Protein AF-A0A448YW37-F1 (afdb_monomer_lite)

Organism: NCBI:txid183589

InterPro domains:
  IPR003386 Lecithin:cholesterol/phospholipid:diacylglycerol acyltransferase [PF02450] (114-260)
  IPR029058 Alpha/Beta hydrolase fold [G3DSA:3.40.50.1820] (116-262)
  IPR029058 Alpha/Beta hydrolase fold [SSF53474] (29-238)

Radius of gyration: 25.23 Å; chains: 1; bounding box: 50×91×69 Å

Structure (mmCIF, N/CA/C/O backbone):
data_AF-A0A448YW37-F1
#
_entry.id   AF-A0A448YW37-F1
#
loop_
_atom_site.group_PDB
_atom_site.id
_atom_site.type_symbol
_atom_site.label_atom_id
_atom_site.label_alt_id
_atom_site.label_comp_id
_atom_site.label_asym_id
_atom_site.label_entity_id
_atom_site.label_seq_id
_atom_site.pdbx_PDB_ins_code
_atom_site.Cartn_x
_atom_site.Cartn_y
_atom_site.Cartn_z
_atom_site.occupancy
_atom_site.B_iso_or_equiv
_atom_site.auth_seq_id
_atom_site.auth_comp_id
_atom_site.auth_asym_id
_atom_site.auth_atom_id
_atom_site.pdbx_PDB_model_num
ATOM 1 N N . MET A 1 1 ? -10.099 58.980 9.625 1.00 49.81 1 MET A N 1
ATOM 2 C CA . MET A 1 1 ? -11.115 57.911 9.777 1.00 49.81 1 MET A CA 1
ATOM 3 C C . MET A 1 1 ? -10.662 56.526 9.279 1.00 49.81 1 MET A C 1
ATOM 5 O O . MET A 1 1 ? -11.266 55.546 9.681 1.00 49.81 1 MET A O 1
ATOM 9 N N . VAL A 1 2 ? -9.586 56.401 8.484 1.00 43.25 2 VAL A N 1
ATOM 10 C CA . VAL A 1 2 ? -9.145 55.107 7.903 1.00 43.25 2 VAL A CA 1
ATOM 11 C C . VAL A 1 2 ? -8.233 54.278 8.836 1.00 43.25 2 VAL A C 1
ATOM 13 O O . VAL A 1 2 ? -8.207 53.057 8.750 1.00 43.25 2 VAL A O 1
ATOM 16 N N . LEU A 1 3 ? -7.548 54.903 9.802 1.00 40.00 3 LEU A N 1
ATOM 17 C CA . LEU A 1 3 ? -6.592 54.213 10.691 1.00 40.00 3 LEU A CA 1
ATOM 18 C C . LEU A 1 3 ? -7.230 53.438 11.864 1.00 40.00 3 LEU A C 1
ATOM 20 O O . LEU A 1 3 ? -6.584 52.573 12.443 1.00 40.00 3 LEU A O 1
ATOM 24 N N . SER A 1 4 ? -8.497 53.698 12.208 1.00 43.03 4 SER A N 1
ATOM 25 C CA . SER A 1 4 ? -9.170 53.042 13.347 1.00 43.03 4 SER A CA 1
ATOM 26 C C . SER A 1 4 ? -9.795 51.685 12.981 1.00 43.03 4 SER A C 1
ATOM 28 O O . SER A 1 4 ? -9.817 50.774 13.805 1.00 43.03 4 SER A O 1
ATOM 30 N N . LEU A 1 5 ? -10.212 51.505 11.722 1.00 43.66 5 LEU A N 1
ATOM 31 C CA . LEU A 1 5 ? -10.811 50.255 11.234 1.00 43.66 5 LEU A CA 1
ATOM 32 C C . LEU A 1 5 ? -9.775 49.133 11.039 1.00 43.66 5 LEU A C 1
ATOM 34 O O . LEU A 1 5 ? -10.085 47.966 11.268 1.00 43.66 5 LEU A O 1
ATOM 38 N N . ALA A 1 6 ? -8.528 49.475 10.694 1.00 44.62 6 ALA A N 1
ATOM 39 C CA . ALA A 1 6 ? -7.469 48.490 10.466 1.00 44.62 6 ALA A CA 1
ATOM 40 C C . ALA A 1 6 ? -7.054 47.749 11.754 1.00 44.62 6 ALA A C 1
ATOM 42 O O . ALA A 1 6 ? -6.773 46.556 1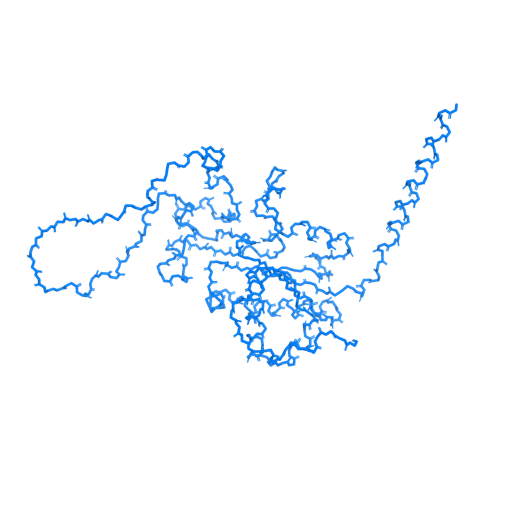1.712 1.00 44.62 6 ALA A O 1
ATOM 43 N N . SER A 1 7 ? -7.077 48.430 12.906 1.00 47.72 7 SER A N 1
ATOM 44 C CA . SER A 1 7 ? -6.710 47.843 14.207 1.00 47.72 7 SER A CA 1
ATOM 45 C C . SER A 1 7 ? -7.788 46.894 14.761 1.00 47.72 7 SER A C 1
ATOM 47 O O . SER A 1 7 ? -7.497 45.906 15.433 1.00 47.72 7 SER A O 1
ATOM 49 N N . SER A 1 8 ? -9.059 47.149 14.431 1.00 44.91 8 SER A N 1
ATOM 50 C CA . SER A 1 8 ? -10.179 46.299 14.858 1.00 44.91 8 SER A CA 1
ATOM 51 C C . SER A 1 8 ? -10.254 44.994 14.048 1.00 44.91 8 SER A C 1
ATOM 53 O O . SER A 1 8 ? -10.501 43.923 14.606 1.00 44.91 8 SER A O 1
ATOM 55 N N . LEU A 1 9 ? -9.929 45.051 12.750 1.00 45.41 9 LEU A N 1
ATOM 56 C CA . LEU A 1 9 ? -9.871 43.875 11.873 1.00 45.41 9 LEU A CA 1
ATOM 57 C C . LEU A 1 9 ? -8.694 42.944 12.200 1.00 45.41 9 LEU A C 1
ATOM 59 O O . LEU A 1 9 ? -8.864 41.726 12.182 1.00 45.41 9 LEU A O 1
ATOM 63 N N . THR A 1 10 ? -7.520 43.480 12.551 1.00 48.41 10 THR A N 1
ATOM 64 C CA . THR A 1 10 ? -6.358 42.657 12.938 1.00 48.41 10 THR A CA 1
ATOM 65 C C . THR A 1 10 ? -6.559 41.971 14.289 1.00 48.41 10 THR A C 1
ATOM 67 O O . THR A 1 10 ? -6.197 40.802 14.435 1.00 48.41 10 THR A O 1
ATOM 70 N N . SER A 1 11 ? -7.210 42.642 15.244 1.00 47.91 11 SER A N 1
ATOM 71 C CA . SER A 1 11 ? -7.578 42.058 16.540 1.00 47.91 11 SER A CA 1
ATOM 72 C C . SER A 1 11 ? -8.611 40.930 16.395 1.00 47.91 11 SER A C 1
ATOM 74 O O . SER A 1 11 ? -8.432 39.855 16.974 1.00 47.91 11 SER A O 1
ATOM 76 N N . SER A 1 12 ? -9.633 41.119 15.548 1.00 46.47 12 SER A N 1
ATOM 77 C CA . SER A 1 12 ? -10.665 40.111 15.249 1.00 46.47 12 SER A CA 1
ATOM 78 C C . SER A 1 12 ? -10.108 38.887 14.502 1.00 46.47 12 SER A C 1
ATOM 80 O O . SER A 1 12 ? -10.426 37.741 14.836 1.00 46.47 12 SER A O 1
ATOM 82 N N . LEU A 1 13 ? -9.188 39.089 13.548 1.00 46.16 13 LEU A N 1
ATOM 83 C CA . LEU A 1 13 ? -8.506 37.978 12.875 1.00 46.16 13 LEU A CA 1
ATOM 84 C C . LEU A 1 13 ? -7.570 37.210 13.823 1.00 46.16 13 LEU A C 1
ATOM 86 O O . LEU A 1 13 ? -7.497 35.984 13.742 1.00 46.16 13 LEU A O 1
ATOM 90 N N . ALA A 1 14 ? -6.878 37.900 14.734 1.00 48.59 14 ALA A N 1
ATOM 91 C CA . ALA A 1 14 ? -5.991 37.269 15.711 1.00 48.59 14 ALA A CA 1
ATOM 92 C C . ALA A 1 14 ? -6.764 36.455 16.763 1.00 48.59 14 ALA A C 1
ATOM 94 O O . ALA A 1 14 ? -6.347 35.346 17.101 1.00 48.59 14 ALA A O 1
ATOM 95 N N . THR A 1 15 ? -7.920 36.947 17.222 1.00 48.38 15 THR A N 1
ATOM 96 C CA . THR A 1 15 ? -8.801 36.204 18.140 1.00 48.38 15 THR A CA 1
ATOM 97 C C . THR A 1 15 ? -9.502 35.033 17.455 1.00 48.38 15 THR A C 1
ATOM 99 O O . THR A 1 15 ? -9.590 33.972 18.066 1.00 48.38 15 THR A O 1
ATOM 102 N N . SER A 1 16 ? -9.901 35.142 16.180 1.00 49.81 16 SER A N 1
ATOM 103 C CA . SER A 1 16 ? -10.451 33.991 15.435 1.00 49.81 16 SER A CA 1
ATOM 104 C C . SER A 1 16 ? -9.401 32.903 15.157 1.00 49.81 16 SER A C 1
ATOM 106 O O . SER A 1 16 ? -9.694 31.719 15.320 1.00 49.81 16 SER A O 1
ATOM 108 N N . LYS A 1 17 ? -8.146 33.273 14.849 1.00 45.72 17 LYS A N 1
ATOM 109 C CA . LYS A 1 17 ? -7.026 32.318 14.721 1.00 45.72 17 LYS A CA 1
ATOM 110 C C . LYS A 1 17 ? -6.624 31.696 16.058 1.00 45.72 17 LYS A C 1
ATOM 112 O O . LYS A 1 17 ? -6.254 30.527 16.079 1.00 45.72 17 LYS A O 1
ATOM 117 N N . ALA A 1 18 ? -6.696 32.436 17.165 1.00 43.62 18 ALA A N 1
ATOM 118 C CA . ALA A 1 18 ? -6.422 31.901 18.501 1.00 43.62 18 ALA A CA 1
ATOM 119 C C . ALA A 1 18 ? -7.555 30.987 19.008 1.00 43.62 18 ALA A C 1
ATOM 121 O O . ALA A 1 18 ? -7.278 29.936 19.582 1.00 43.62 18 ALA A O 1
ATOM 122 N N . ALA A 1 19 ? -8.818 31.330 18.734 1.00 41.84 19 ALA A N 1
ATOM 123 C CA . ALA A 1 19 ? -9.977 30.491 19.040 1.00 41.84 19 ALA A CA 1
ATOM 124 C C . ALA A 1 19 ? -10.006 29.215 18.179 1.00 41.84 19 ALA A C 1
ATOM 126 O O . ALA A 1 19 ? -10.267 28.136 18.699 1.00 41.84 19 ALA A O 1
ATOM 127 N N . SER A 1 20 ? -9.634 29.307 16.896 1.00 42.31 20 SER A N 1
ATOM 128 C CA . SER A 1 20 ? -9.469 28.147 16.008 1.00 42.31 20 SER A CA 1
ATOM 129 C C . SER A 1 20 ? -8.288 27.254 16.422 1.00 42.31 20 SER A C 1
ATOM 131 O O . SER A 1 20 ? -8.422 26.034 16.414 1.00 42.31 20 SER A O 1
ATOM 133 N N . ARG A 1 21 ? -7.170 27.832 16.891 1.00 38.81 21 ARG A N 1
ATOM 134 C CA . ARG A 1 21 ? -6.026 27.074 17.444 1.00 38.81 21 ARG A CA 1
ATOM 135 C C . ARG A 1 21 ? -6.317 26.387 18.781 1.00 38.81 21 ARG A C 1
ATOM 137 O O . ARG A 1 21 ? -5.657 25.405 19.102 1.00 38.81 21 ARG A O 1
ATOM 144 N N . ASN A 1 22 ? -7.284 26.883 19.553 1.00 36.06 22 ASN A N 1
ATOM 145 C CA . ASN A 1 22 ? -7.701 26.264 20.814 1.00 36.06 22 ASN A CA 1
ATOM 146 C C . ASN A 1 22 ? -8.868 25.275 20.652 1.00 36.06 22 ASN A C 1
ATOM 148 O O . ASN A 1 22 ? -9.092 24.473 21.555 1.00 36.06 22 ASN A O 1
ATOM 152 N N . ALA A 1 23 ? -9.570 25.282 19.514 1.00 41.78 23 ALA A N 1
ATOM 153 C CA . ALA A 1 23 ? -10.677 24.367 19.230 1.00 41.78 23 ALA A CA 1
ATOM 154 C C . ALA A 1 23 ? -10.239 23.001 18.659 1.00 41.78 23 ALA A C 1
ATOM 156 O O . ALA A 1 23 ? -11.047 22.079 18.633 1.00 41.78 23 ALA A O 1
ATOM 157 N N . SER A 1 24 ? -8.979 22.836 18.234 1.00 42.62 24 SER A N 1
ATOM 158 C CA . SER A 1 24 ? -8.480 21.581 17.641 1.00 42.62 24 SER A CA 1
ATOM 159 C C . SER A 1 24 ? -7.681 20.687 18.592 1.00 42.62 24 SER A C 1
ATOM 161 O O . SER A 1 24 ? -7.182 19.643 18.178 1.00 42.62 24 SER A O 1
ATOM 163 N N . LYS A 1 25 ? -7.600 21.016 19.888 1.00 40.66 25 LYS A N 1
ATOM 164 C CA . LYS A 1 25 ? -7.137 20.051 20.898 1.00 40.66 25 LYS A CA 1
ATOM 165 C C . LYS A 1 25 ? -8.274 19.090 21.247 1.00 40.66 25 LYS A C 1
ATOM 167 O O . LYS A 1 25 ? -8.751 19.062 22.380 1.00 40.66 25 LYS A O 1
ATOM 172 N N . GLY A 1 26 ? -8.721 18.318 20.256 1.00 38.53 26 GLY A N 1
ATOM 173 C CA . GLY A 1 26 ? -9.466 17.093 20.519 1.00 38.53 26 GLY A CA 1
ATOM 174 C C . GLY A 1 26 ? -8.641 16.244 21.480 1.00 38.53 26 GLY A C 1
ATOM 175 O O . GLY A 1 26 ? -7.416 16.160 21.347 1.00 38.53 26 GLY A O 1
ATOM 176 N N . LYS A 1 27 ? -9.283 15.681 22.506 1.00 42.84 27 LYS A N 1
ATOM 177 C CA . LYS A 1 27 ? -8.611 14.738 23.397 1.00 42.84 27 LYS A CA 1
ATOM 178 C C . LYS A 1 27 ? -8.011 13.647 22.516 1.00 42.84 27 LYS A C 1
ATOM 180 O O . LYS A 1 27 ? -8.708 13.039 21.715 1.00 42.84 27 LYS A O 1
ATOM 185 N N . GLN A 1 28 ? -6.719 13.396 22.677 1.00 46.28 28 GLN A N 1
ATOM 186 C CA . GLN A 1 28 ? -5.939 12.465 21.858 1.00 46.28 28 GLN A CA 1
ATOM 187 C C . GLN A 1 28 ? -6.428 10.997 21.927 1.00 46.28 28 GLN A C 1
ATOM 189 O O . GLN A 1 28 ? -5.839 10.133 21.293 1.00 46.28 28 GLN A O 1
ATOM 194 N N . GLY A 1 29 ? -7.509 10.722 22.669 1.00 53.25 29 GLY A N 1
ATOM 195 C CA . GLY A 1 29 ? -8.187 9.430 22.763 1.00 53.25 29 GLY A CA 1
ATOM 196 C C . GLY A 1 29 ? -9.438 9.257 21.888 1.00 53.25 29 GLY A C 1
ATOM 197 O O . GLY A 1 29 ? -10.005 8.174 21.929 1.00 53.25 29 GLY A O 1
ATOM 198 N N . ASP A 1 30 ? -9.870 10.258 21.107 1.00 72.25 30 ASP A N 1
ATOM 199 C CA . ASP A 1 30 ? -11.143 10.174 20.353 1.00 72.25 30 ASP A CA 1
ATOM 200 C C . ASP A 1 30 ? -10.975 9.859 18.848 1.00 72.25 30 ASP A C 1
ATOM 202 O O . ASP A 1 30 ? -11.962 9.654 18.140 1.00 72.25 30 ASP A O 1
ATOM 206 N N . LEU A 1 31 ? -9.743 9.825 18.321 1.00 90.12 31 LEU A N 1
ATOM 207 C CA . LEU A 1 31 ? -9.496 9.566 16.895 1.00 90.12 31 LEU A CA 1
ATOM 208 C C . LEU A 1 31 ? -9.311 8.072 16.624 1.00 90.12 31 LEU A C 1
ATOM 210 O O . LEU A 1 31 ? -8.354 7.457 17.091 1.00 90.12 31 LEU A O 1
ATOM 214 N N . LEU A 1 32 ? -10.196 7.507 15.802 1.00 94.38 32 LEU A N 1
ATOM 215 C CA . LEU A 1 32 ? -10.052 6.139 15.316 1.00 94.38 32 LEU A CA 1
ATOM 216 C C . LEU A 1 32 ? -8.823 6.036 14.397 1.00 94.38 32 LEU A C 1
ATOM 218 O O . LEU A 1 32 ? -8.721 6.829 13.460 1.00 94.38 32 LEU A O 1
ATOM 222 N N . PRO A 1 33 ? -7.909 5.069 14.595 1.00 96.44 33 PRO A N 1
ATOM 223 C CA . PRO A 1 33 ? -6.763 4.905 13.712 1.00 96.44 33 PRO A CA 1
ATOM 224 C C . PRO A 1 33 ? -7.209 4.561 12.286 1.00 96.44 33 PRO A C 1
ATOM 226 O O . PRO A 1 33 ? -8.125 3.764 12.087 1.00 96.44 33 PRO A O 1
ATOM 229 N N . ILE A 1 34 ? -6.543 5.138 11.285 1.00 96.31 34 ILE A N 1
ATOM 230 C CA . ILE A 1 34 ? -6.868 4.961 9.865 1.00 96.31 34 ILE A CA 1
ATOM 231 C C . ILE A 1 34 ? -5.751 4.197 9.157 1.00 96.31 34 ILE A C 1
ATOM 233 O O . ILE A 1 34 ? -4.573 4.555 9.239 1.00 96.31 34 ILE A O 1
ATOM 237 N N . LEU A 1 35 ? -6.147 3.195 8.373 1.00 97.12 35 LEU A N 1
ATOM 238 C CA . LEU A 1 35 ? -5.290 2.548 7.389 1.00 97.12 35 LEU A CA 1
ATOM 239 C C . LEU A 1 35 ? -5.810 2.818 5.974 1.00 97.12 35 LEU A C 1
ATOM 241 O O . LEU A 1 35 ? -6.907 2.395 5.607 1.00 97.12 35 LEU A O 1
ATOM 245 N N . ILE A 1 36 ? -5.003 3.503 5.167 1.00 96.12 36 ILE A N 1
ATOM 246 C CA . ILE A 1 36 ? -5.297 3.790 3.761 1.00 96.12 36 ILE A CA 1
ATOM 247 C C . ILE A 1 36 ? -4.922 2.585 2.893 1.00 96.12 36 ILE A C 1
ATOM 249 O O . ILE A 1 36 ? -3.798 2.092 2.967 1.00 96.12 36 ILE A O 1
ATOM 253 N N . ILE A 1 37 ? -5.830 2.153 2.015 1.00 95.56 37 ILE A N 1
ATOM 254 C CA . ILE A 1 37 ? -5.556 1.147 0.976 1.00 95.56 37 ILE A CA 1
ATOM 255 C C . ILE A 1 37 ? -5.784 1.794 -0.404 1.00 95.56 37 ILE A C 1
ATOM 257 O O . ILE A 1 37 ? -6.934 2.070 -0.779 1.00 95.56 37 ILE A O 1
ATOM 261 N N . PRO A 1 38 ? -4.709 2.074 -1.168 1.00 93.62 38 PRO A N 1
ATOM 262 C CA . PRO A 1 38 ? -4.784 2.865 -2.391 1.00 93.62 38 PRO A CA 1
ATOM 263 C C . PRO A 1 38 ? -5.398 2.098 -3.571 1.00 93.62 38 PRO A C 1
ATOM 265 O O . PRO A 1 38 ? -5.520 0.874 -3.570 1.00 93.62 38 PRO A O 1
ATOM 268 N N . GLY A 1 39 ? -5.797 2.841 -4.605 1.00 90.19 39 GLY A N 1
ATOM 269 C CA . GLY A 1 39 ? -6.337 2.290 -5.848 1.00 90.19 39 GLY A CA 1
ATOM 270 C C . GLY A 1 39 ? -5.282 1.773 -6.831 1.00 90.19 39 GLY A C 1
ATOM 271 O O . GLY A 1 39 ? -4.089 1.711 -6.545 1.00 90.19 39 GLY A O 1
ATOM 272 N N . LEU A 1 40 ? -5.745 1.442 -8.037 1.00 89.88 40 LEU A N 1
ATOM 273 C CA . LEU A 1 40 ? -4.880 1.090 -9.162 1.00 89.88 40 LEU A CA 1
ATOM 274 C C . LEU A 1 40 ? -3.939 2.263 -9.468 1.00 89.88 40 LEU A C 1
ATOM 276 O O . LEU A 1 40 ? -4.396 3.407 -9.521 1.00 89.88 40 LEU A O 1
ATOM 280 N N . MET A 1 41 ? -2.644 1.983 -9.650 1.00 88.75 41 MET A N 1
ATOM 281 C CA . MET A 1 41 ? -1.617 2.983 -9.991 1.00 88.75 41 MET A CA 1
ATOM 282 C C . MET A 1 41 ? -1.530 4.168 -9.016 1.00 88.75 41 MET A C 1
ATOM 284 O O . MET A 1 41 ? -0.996 5.223 -9.346 1.00 88.75 41 MET A O 1
ATOM 288 N N . SER A 1 42 ? -2.067 3.995 -7.809 1.00 86.44 42 SER A N 1
ATOM 289 C CA . SER A 1 42 ? -2.222 5.043 -6.796 1.00 86.44 42 SER A CA 1
ATOM 290 C C . SER A 1 42 ? -1.156 4.960 -5.699 1.00 86.44 42 SER A C 1
ATOM 292 O O . SER A 1 42 ? -1.237 5.676 -4.706 1.00 86.44 42 SER A O 1
ATOM 294 N N . SER A 1 43 ? -0.176 4.071 -5.864 1.00 88.75 43 SER A N 1
ATOM 295 C CA . SER A 1 43 ? 1.014 3.998 -5.029 1.00 88.75 43 SER A CA 1
ATOM 296 C C . SER A 1 43 ? 2.272 3.967 -5.883 1.00 88.75 43 SER A C 1
ATOM 298 O O . SER A 1 43 ? 2.282 3.382 -6.972 1.00 88.75 43 SER A O 1
ATOM 300 N N . GLY A 1 44 ? 3.328 4.593 -5.375 1.00 90.56 44 GLY A N 1
ATOM 301 C CA . GLY A 1 44 ? 4.638 4.560 -5.994 1.00 90.56 44 GLY A CA 1
ATOM 302 C C . GLY A 1 44 ? 5.227 3.158 -6.030 1.00 90.56 44 GLY A C 1
ATOM 303 O O . GLY A 1 44 ? 4.989 2.348 -5.133 1.00 90.56 44 GLY A O 1
ATOM 304 N N . LEU A 1 45 ? 5.990 2.895 -7.084 1.00 93.56 45 LEU A N 1
ATOM 305 C CA . LEU A 1 45 ? 6.847 1.723 -7.204 1.00 93.56 45 LEU A CA 1
ATOM 306 C C . LEU A 1 45 ? 8.295 2.206 -7.247 1.00 93.56 45 LEU A C 1
ATOM 308 O O . LEU A 1 45 ? 8.569 3.201 -7.920 1.00 93.56 45 LEU A O 1
ATOM 312 N N . GLU A 1 46 ? 9.186 1.507 -6.565 1.00 94.56 46 GLU A N 1
ATOM 313 C CA . GLU A 1 46 ? 10.630 1.738 -6.538 1.00 94.56 46 GLU A CA 1
ATOM 314 C C . GLU A 1 46 ? 11.385 0.559 -7.142 1.00 94.56 46 GLU A C 1
ATOM 316 O O . GLU A 1 46 ? 10.886 -0.573 -7.193 1.00 94.56 46 GLU A O 1
ATOM 321 N N . ILE A 1 47 ? 12.585 0.851 -7.626 1.00 95.69 47 ILE A N 1
ATOM 322 C CA . ILE A 1 47 ? 13.500 -0.129 -8.195 1.00 95.69 47 ILE A CA 1
ATOM 323 C C . ILE A 1 47 ? 14.432 -0.574 -7.073 1.00 95.69 47 ILE A C 1
ATOM 325 O O . ILE A 1 47 ? 15.303 0.178 -6.657 1.00 95.69 47 ILE A O 1
ATOM 329 N N . GLU A 1 48 ? 14.258 -1.795 -6.577 1.00 95.75 48 GLU A N 1
ATOM 330 C CA . GLU A 1 48 ? 15.164 -2.366 -5.573 1.00 95.75 48 GLU A CA 1
ATOM 331 C C . GLU A 1 48 ? 16.433 -2.959 -6.202 1.00 95.75 48 GLU A C 1
ATOM 333 O O . GLU A 1 48 ? 17.466 -3.007 -5.548 1.00 95.75 48 GLU A O 1
ATOM 338 N N . GLU A 1 49 ? 16.353 -3.447 -7.444 1.00 96.75 49 GLU A N 1
ATOM 339 C CA . GLU A 1 49 ? 17.485 -4.030 -8.181 1.00 96.75 49 GLU A CA 1
ATOM 340 C C . GLU A 1 49 ? 17.298 -3.789 -9.682 1.00 96.75 49 GLU A C 1
ATOM 342 O O . GLU A 1 49 ? 16.184 -3.953 -10.204 1.00 96.75 49 GLU A O 1
ATOM 347 N N . SER A 1 50 ? 18.376 -3.444 -10.391 1.00 95.44 50 SER A N 1
ATOM 348 C CA . SER A 1 50 ? 18.377 -3.381 -11.851 1.00 95.44 50 SER A CA 1
ATOM 349 C C . SER A 1 50 ? 19.744 -3.661 -12.469 1.00 95.44 50 SER A C 1
ATOM 351 O O . SER A 1 50 ? 20.648 -2.833 -12.482 1.00 95.44 50 SER A O 1
ATOM 353 N N . LYS A 1 51 ? 19.848 -4.798 -13.157 1.00 94.12 51 LYS A N 1
ATOM 354 C CA . LYS A 1 51 ? 20.979 -5.130 -14.039 1.00 94.12 51 LYS A CA 1
ATOM 355 C C . LYS A 1 51 ? 20.918 -4.395 -15.379 1.00 94.12 51 LYS A C 1
ATOM 357 O O . LYS A 1 51 ? 21.915 -4.326 -16.089 1.00 94.12 51 LYS A O 1
ATOM 362 N N . ILE A 1 52 ? 19.744 -3.875 -15.746 1.00 89.62 52 ILE A N 1
ATOM 363 C CA . ILE A 1 52 ? 19.525 -3.138 -17.000 1.00 89.62 52 ILE A CA 1
ATOM 364 C C . ILE A 1 52 ? 20.010 -1.690 -16.851 1.00 89.62 52 ILE A C 1
ATOM 366 O O . ILE A 1 52 ? 20.573 -1.121 -17.788 1.00 89.62 52 ILE A O 1
ATOM 370 N N . LYS A 1 53 ? 19.738 -1.097 -15.685 1.00 91.75 53 LYS A N 1
ATOM 371 C CA . LYS A 1 53 ? 20.016 0.293 -15.322 1.00 91.75 53 LYS A CA 1
ATOM 372 C C . LYS A 1 53 ? 20.401 0.384 -13.838 1.00 91.75 53 LYS A C 1
ATOM 374 O O . LYS A 1 53 ? 19.566 0.803 -13.038 1.00 91.75 53 LYS A O 1
ATOM 379 N N . PRO A 1 54 ? 21.637 0.004 -13.462 1.00 93.75 54 PRO A N 1
ATOM 380 C CA . PRO A 1 54 ? 22.076 0.038 -12.064 1.00 93.75 54 PRO A CA 1
ATOM 381 C C . PRO A 1 54 ? 21.961 1.429 -11.431 1.00 93.75 54 PRO A C 1
ATOM 383 O O . PRO A 1 54 ? 21.698 1.555 -10.242 1.00 93.75 54 PRO A O 1
ATOM 386 N N . GLU A 1 55 ? 22.086 2.492 -12.231 1.00 92.25 55 GLU A N 1
ATOM 387 C CA . GLU A 1 55 ? 21.930 3.873 -11.771 1.00 92.25 55 GLU A CA 1
ATOM 388 C C . GLU A 1 55 ? 20.497 4.241 -11.340 1.00 92.25 55 GLU A C 1
ATOM 390 O O . GLU A 1 55 ? 20.280 5.347 -10.853 1.00 92.25 55 GLU A O 1
ATOM 395 N N . TRP A 1 56 ? 19.516 3.359 -11.557 1.00 91.88 56 TRP A N 1
ATOM 396 C CA . TRP A 1 56 ? 18.129 3.546 -11.126 1.00 91.88 56 TRP A CA 1
ATOM 397 C C . TRP A 1 56 ? 17.791 2.801 -9.828 1.00 91.88 56 TRP A C 1
ATOM 399 O O . TRP A 1 56 ? 16.657 2.893 -9.364 1.00 91.88 56 TRP A O 1
ATOM 409 N N . GLU A 1 57 ? 18.715 2.042 -9.240 1.00 94.75 57 GLU A N 1
ATOM 410 C CA . GLU A 1 57 ? 18.464 1.376 -7.958 1.00 94.75 57 GLU A CA 1
ATOM 411 C C . GLU A 1 57 ? 18.201 2.406 -6.847 1.00 94.75 57 GLU A C 1
ATOM 413 O O . GLU A 1 57 ? 18.926 3.386 -6.698 1.00 94.75 57 GLU A O 1
ATOM 418 N N . GLY A 1 58 ? 17.128 2.198 -6.082 1.00 90.75 58 GLY A N 1
ATOM 419 C CA . GLY A 1 58 ? 16.608 3.140 -5.087 1.00 90.75 58 GLY A CA 1
ATOM 420 C C . GLY A 1 58 ? 15.719 4.248 -5.662 1.00 90.75 58 GLY A C 1
ATOM 421 O O . GLY A 1 58 ? 15.070 4.965 -4.901 1.00 90.75 58 GLY A O 1
ATOM 422 N N . GLU A 1 59 ? 15.631 4.386 -6.988 1.00 89.94 59 GLU A N 1
ATOM 423 C CA . GLU A 1 59 ? 14.798 5.411 -7.612 1.00 89.94 59 GLU A CA 1
ATOM 424 C C . GLU A 1 59 ? 13.332 4.978 -7.721 1.00 89.94 59 GLU A C 1
ATOM 426 O O . GLU A 1 59 ? 12.974 3.811 -7.935 1.00 89.94 59 GLU A O 1
ATOM 431 N N . ARG A 1 60 ? 12.443 5.972 -7.656 1.00 89.06 60 ARG A N 1
ATOM 432 C CA . ARG A 1 60 ? 11.019 5.786 -7.942 1.00 89.06 60 ARG A CA 1
ATOM 433 C C . ARG A 1 60 ? 10.828 5.525 -9.440 1.00 89.06 60 ARG A C 1
ATOM 435 O O . ARG A 1 60 ? 11.206 6.343 -10.275 1.00 89.06 60 ARG A O 1
ATOM 442 N N . LEU A 1 61 ? 10.153 4.429 -9.780 1.00 89.81 61 LEU A N 1
ATOM 443 C CA . LEU A 1 61 ? 9.735 4.070 -11.141 1.00 89.81 61 LEU A CA 1
ATOM 444 C C . LEU A 1 61 ? 8.388 4.706 -11.527 1.00 89.81 61 LEU A C 1
ATOM 446 O O . LEU A 1 61 ? 8.187 5.116 -12.675 1.00 89.81 61 LEU A O 1
ATOM 450 N N . TRP A 1 62 ? 7.447 4.783 -10.578 1.00 85.31 62 TRP A N 1
ATOM 451 C CA . TRP A 1 62 ? 6.077 5.274 -10.797 1.00 85.31 62 TRP A CA 1
ATOM 452 C C . TRP A 1 62 ? 5.700 6.374 -9.788 1.00 85.31 62 TRP A C 1
ATOM 454 O O . TRP A 1 62 ? 5.732 6.120 -8.587 1.00 85.31 62 TRP A O 1
ATOM 464 N N . LEU A 1 63 ? 5.322 7.597 -10.182 1.00 69.00 63 LEU A N 1
ATOM 465 C CA . LEU A 1 63 ? 5.423 8.259 -11.492 1.00 69.00 63 LEU A CA 1
ATOM 466 C C . LEU A 1 63 ? 6.732 9.061 -11.557 1.00 69.00 63 LEU A C 1
ATOM 468 O O . LEU A 1 63 ? 6.823 10.149 -10.994 1.00 69.00 63 LEU A O 1
ATOM 472 N N . ASN A 1 64 ? 7.732 8.567 -12.286 1.00 68.31 64 ASN A N 1
ATOM 473 C CA . ASN A 1 64 ? 8.933 9.346 -12.594 1.00 68.31 64 ASN A CA 1
ATOM 474 C C . ASN A 1 64 ? 8.809 9.963 -13.990 1.00 68.31 64 ASN A C 1
ATOM 476 O O . ASN A 1 64 ? 9.078 9.320 -15.004 1.00 68.31 64 ASN A O 1
ATOM 480 N N . LEU A 1 65 ? 8.364 11.221 -14.044 1.00 63.06 65 LEU A N 1
ATOM 481 C CA . LEU A 1 65 ? 8.078 11.904 -15.308 1.00 63.06 65 LEU A CA 1
ATOM 482 C C . LEU A 1 65 ? 9.328 12.080 -16.188 1.00 63.06 65 LEU A C 1
ATOM 484 O O . LEU A 1 65 ? 9.218 11.990 -17.411 1.00 63.06 65 LEU A O 1
ATOM 488 N N . ALA A 1 66 ? 10.513 12.258 -15.594 1.00 60.09 66 ALA A N 1
ATOM 489 C CA . ALA A 1 66 ? 11.771 12.322 -16.341 1.00 60.09 66 ALA A CA 1
ATOM 490 C C . ALA A 1 66 ? 12.052 11.002 -17.080 1.00 60.09 66 ALA A C 1
ATOM 492 O O . ALA A 1 66 ? 12.435 11.017 -18.249 1.00 60.09 66 ALA A O 1
ATOM 493 N N . SER A 1 67 ? 11.760 9.869 -16.436 1.00 55.69 67 SER A N 1
ATOM 494 C CA . SER A 1 67 ? 11.907 8.527 -17.019 1.00 55.69 67 SER A CA 1
ATOM 495 C C . SER A 1 67 ? 10.823 8.182 -18.048 1.00 55.69 67 SER A C 1
ATOM 497 O O . SER A 1 67 ? 11.057 7.377 -18.948 1.00 55.69 67 SER A O 1
ATOM 499 N N . ILE A 1 68 ? 9.639 8.796 -17.937 1.00 63.06 68 ILE A N 1
ATOM 500 C CA . ILE A 1 68 ? 8.500 8.588 -18.850 1.00 63.06 68 ILE A CA 1
ATOM 501 C C . ILE A 1 68 ? 8.661 9.383 -20.165 1.00 63.06 68 ILE A C 1
ATOM 503 O O . ILE A 1 68 ? 8.050 9.026 -21.171 1.00 63.06 68 ILE A O 1
ATOM 507 N N . GLY A 1 69 ? 9.517 10.414 -20.209 1.00 56.12 69 GLY A N 1
ATOM 508 C CA . GLY A 1 69 ? 9.806 11.171 -21.435 1.00 56.12 69 GLY A CA 1
ATOM 509 C C . GLY A 1 69 ? 8.691 12.156 -21.811 1.00 56.12 69 GLY A C 1
ATOM 510 O O . GLY A 1 69 ? 7.996 11.987 -22.812 1.00 56.12 69 GLY A O 1
ATOM 511 N N . ILE A 1 70 ? 8.551 13.227 -21.022 1.00 49.16 70 ILE A N 1
ATOM 512 C CA . ILE A 1 70 ? 7.491 14.263 -21.080 1.00 49.16 70 ILE A CA 1
ATOM 513 C C . ILE A 1 70 ? 7.244 14.874 -22.479 1.00 49.16 70 ILE A C 1
ATOM 515 O O . ILE A 1 70 ? 6.146 15.368 -22.741 1.00 49.16 70 ILE A O 1
ATOM 519 N N . SER A 1 71 ? 8.193 14.785 -23.419 1.00 42.78 71 SER A N 1
ATOM 520 C CA . SER A 1 71 ? 7.973 15.200 -24.816 1.00 42.78 71 SER A CA 1
ATOM 521 C C . SER A 1 71 ? 6.766 14.490 -25.461 1.00 42.78 71 SER A C 1
ATOM 523 O O . SER A 1 71 ? 6.019 15.110 -26.217 1.00 42.78 71 SER A O 1
ATOM 525 N N . ALA A 1 72 ? 6.490 13.236 -25.083 1.00 47.22 72 ALA A N 1
ATOM 526 C CA . ALA A 1 72 ? 5.354 12.469 -25.597 1.00 47.22 72 ALA A CA 1
ATOM 527 C C . ALA A 1 72 ? 3.990 12.888 -25.008 1.00 47.22 72 ALA A C 1
ATOM 529 O O . ALA A 1 72 ? 2.961 12.682 -25.649 1.00 47.22 72 ALA A O 1
ATOM 530 N N . MET A 1 73 ? 3.961 13.478 -23.806 1.00 42.25 73 MET A N 1
ATOM 531 C CA . MET A 1 73 ? 2.715 13.764 -23.077 1.00 42.25 73 MET A CA 1
ATOM 532 C C . MET A 1 73 ? 2.135 15.152 -23.401 1.00 42.25 73 MET A C 1
ATOM 534 O O . MET A 1 73 ? 0.921 15.325 -23.358 1.00 42.25 73 MET A O 1
ATOM 538 N N . TYR A 1 74 ? 2.980 16.126 -23.769 1.00 42.03 74 TYR A N 1
ATOM 539 C CA . TYR A 1 74 ? 2.561 17.515 -24.035 1.00 42.03 74 TYR A CA 1
ATOM 540 C C . TYR A 1 74 ? 2.422 17.882 -25.526 1.00 42.03 74 TYR A C 1
ATOM 542 O O . TYR A 1 74 ? 1.740 18.855 -25.835 1.00 42.03 74 TYR A O 1
ATOM 550 N N . PHE A 1 75 ? 2.998 17.115 -26.462 1.00 42.16 75 PHE A N 1
ATOM 551 C CA . PHE A 1 75 ? 2.977 17.429 -27.907 1.00 42.16 75 PHE A CA 1
ATOM 552 C C . PHE A 1 75 ? 2.193 16.422 -28.771 1.00 42.16 75 PHE A C 1
ATOM 554 O O . PHE A 1 75 ? 2.403 16.326 -29.981 1.00 42.16 75 PHE A O 1
ATOM 561 N N . GLY A 1 76 ? 1.268 15.666 -28.178 1.00 37.78 76 GLY A N 1
ATOM 562 C CA . GLY A 1 76 ? 0.536 14.594 -28.856 1.00 37.78 76 GLY A CA 1
ATOM 563 C C . GLY A 1 76 ? -0.401 15.049 -29.986 1.00 37.78 76 GLY A C 1
ATOM 564 O O . GLY A 1 76 ? -1.609 15.133 -29.794 1.00 37.78 76 GLY A O 1
ATOM 565 N N . LYS A 1 77 ? 0.119 15.193 -31.212 1.00 31.14 77 LYS A N 1
ATOM 566 C CA . LYS A 1 77 ? -0.548 14.607 -32.387 1.00 31.14 77 LYS A CA 1
ATOM 567 C C . LYS A 1 77 ? -0.071 13.161 -32.482 1.00 31.14 77 LYS A C 1
ATOM 569 O O . LYS A 1 77 ? 0.965 12.877 -33.075 1.00 31.14 77 LYS A O 1
ATOM 574 N N . ALA A 1 78 ? -0.805 12.252 -31.850 1.00 40.12 78 ALA A N 1
ATOM 575 C CA . ALA A 1 78 ? -0.540 10.826 -31.951 1.00 40.12 78 ALA A CA 1
ATOM 576 C C . ALA A 1 78 ? -0.861 10.348 -33.377 1.00 40.12 78 ALA A C 1
ATOM 578 O O . ALA A 1 78 ? -2.013 10.080 -33.713 1.00 40.12 78 ALA A O 1
ATOM 579 N N . GLN A 1 79 ? 0.161 10.223 -34.225 1.00 31.69 79 GLN A N 1
ATOM 580 C CA . GLN A 1 79 ? 0.109 9.224 -35.285 1.00 31.69 79 GLN A CA 1
ATOM 581 C C . GLN A 1 79 ? 0.140 7.862 -34.587 1.00 31.69 79 GLN A C 1
ATOM 583 O O . GLN A 1 79 ? 1.163 7.472 -34.027 1.00 31.69 79 GLN A O 1
ATOM 588 N N . PHE A 1 80 ? -0.996 7.165 -34.571 1.00 33.19 80 PHE A N 1
ATOM 589 C CA . PHE A 1 80 ? -1.080 5.768 -34.152 1.00 33.19 80 PHE A CA 1
ATOM 590 C C . PHE A 1 80 ? -0.194 4.924 -35.083 1.00 33.19 80 PHE A C 1
ATOM 592 O O . PHE A 1 80 ? -0.628 4.473 -36.140 1.00 33.19 80 PHE A O 1
ATOM 599 N N . ARG A 1 81 ? 1.070 4.721 -34.707 1.00 33.88 81 ARG A N 1
ATOM 600 C CA . ARG A 1 81 ? 1.865 3.592 -35.192 1.00 33.88 81 ARG A CA 1
ATOM 601 C C . ARG A 1 81 ? 1.608 2.420 -34.249 1.00 33.88 81 ARG A C 1
ATOM 603 O O . ARG A 1 81 ? 1.609 2.606 -33.032 1.00 33.88 81 ARG A O 1
ATOM 610 N N . LYS A 1 82 ? 1.318 1.240 -34.810 1.00 30.64 82 LYS A N 1
ATOM 611 C CA . LYS A 1 82 ? 1.131 0.004 -34.034 1.00 30.64 82 LYS A CA 1
ATOM 612 C C . LYS A 1 82 ? 2.342 -0.181 -33.094 1.00 30.64 82 LYS A C 1
ATOM 614 O O . LYS A 1 82 ? 3.463 0.034 -33.546 1.00 30.64 82 LYS A O 1
ATOM 619 N N . PRO A 1 83 ? 2.149 -0.533 -31.808 1.00 39.69 83 PRO A N 1
ATOM 620 C CA . PRO A 1 83 ? 3.225 -0.475 -30.817 1.00 39.69 83 PRO A CA 1
ATOM 621 C C . PRO A 1 83 ? 4.166 -1.692 -30.803 1.00 39.69 83 PRO A C 1
ATOM 623 O O . PRO A 1 83 ? 5.033 -1.755 -29.935 1.00 39.69 83 PRO A O 1
ATOM 626 N N . TYR A 1 84 ? 4.018 -2.646 -31.727 1.00 42.66 84 TYR A N 1
ATOM 627 C CA . TYR A 1 84 ? 4.808 -3.876 -31.753 1.00 42.66 84 TYR A CA 1
ATOM 628 C C . TYR A 1 84 ? 5.074 -4.312 -33.192 1.00 42.66 84 TYR A C 1
ATOM 630 O O . TYR A 1 84 ? 4.128 -4.444 -33.967 1.00 42.66 84 TYR A O 1
ATOM 638 N N . ASP A 1 85 ? 6.341 -4.578 -33.496 1.00 33.88 85 ASP A N 1
ATOM 639 C CA . ASP A 1 85 ? 6.736 -5.429 -34.612 1.00 33.88 85 ASP A CA 1
ATOM 640 C C . ASP A 1 85 ? 6.915 -6.836 -34.022 1.00 33.88 85 ASP A C 1
ATOM 642 O O . ASP A 1 85 ? 7.799 -7.056 -33.190 1.00 33.88 85 ASP A O 1
ATOM 646 N N . ILE A 1 86 ? 6.024 -7.766 -34.375 1.00 38.84 86 ILE A N 1
ATOM 647 C CA . ILE A 1 86 ? 6.331 -9.194 -34.265 1.00 38.84 86 ILE A CA 1
ATOM 648 C C . ILE A 1 86 ? 7.263 -9.446 -35.445 1.00 38.84 86 ILE A C 1
ATOM 650 O O . ILE A 1 86 ? 6.846 -9.309 -36.590 1.00 38.84 86 ILE A O 1
ATOM 654 N N . ILE A 1 87 ? 8.543 -9.675 -35.166 1.00 37.06 87 ILE A N 1
ATOM 655 C CA . ILE A 1 87 ? 9.476 -10.138 -36.187 1.00 37.06 87 ILE A CA 1
ATOM 656 C C . ILE A 1 87 ? 9.206 -11.636 -36.303 1.00 37.06 87 ILE A C 1
ATOM 658 O O . ILE A 1 87 ? 9.738 -12.403 -35.505 1.00 37.06 87 ILE A O 1
ATOM 662 N N . ASP A 1 88 ? 8.327 -12.023 -37.225 1.00 34.97 88 ASP A N 1
ATOM 663 C CA . ASP A 1 88 ? 8.381 -13.366 -37.793 1.00 34.97 88 ASP A CA 1
ATOM 664 C C . ASP A 1 88 ? 9.626 -13.377 -38.681 1.00 34.97 88 ASP A C 1
ATOM 666 O O . ASP A 1 88 ? 9.736 -12.622 -39.651 1.00 34.97 88 ASP A O 1
ATOM 670 N N . SER A 1 89 ? 10.640 -14.132 -38.270 1.00 35.59 89 SER A N 1
ATOM 671 C CA . SER A 1 89 ? 11.707 -14.515 -39.182 1.00 35.59 89 SER A CA 1
ATOM 672 C C . SER A 1 89 ? 11.133 -15.587 -40.099 1.00 35.59 89 SER A C 1
ATOM 674 O O . SER A 1 89 ? 11.222 -16.772 -39.789 1.00 35.59 89 SER A O 1
ATOM 676 N N . ASP A 1 90 ? 10.503 -15.149 -41.185 1.00 35.72 90 ASP A N 1
ATOM 677 C CA . ASP A 1 90 ? 10.185 -16.004 -42.322 1.00 35.72 90 ASP A CA 1
ATOM 678 C C . ASP A 1 90 ? 11.512 -16.446 -42.962 1.00 35.72 90 ASP A C 1
ATOM 680 O O . ASP A 1 90 ? 12.104 -15.711 -43.751 1.00 35.72 90 ASP A O 1
ATOM 684 N N . ASP A 1 91 ? 11.994 -17.630 -42.597 1.00 34.12 91 ASP A N 1
ATOM 685 C CA . ASP A 1 91 ? 12.802 -18.461 -43.489 1.00 34.12 91 ASP A CA 1
ATOM 686 C C . ASP A 1 91 ? 12.033 -19.778 -43.657 1.00 34.12 91 ASP A C 1
ATOM 688 O O . ASP A 1 91 ? 12.091 -20.684 -42.827 1.00 34.12 91 ASP A O 1
ATOM 692 N N . GLU A 1 92 ? 11.232 -19.835 -44.724 1.00 36.97 92 GLU A N 1
ATOM 693 C CA . GLU A 1 92 ? 10.609 -21.062 -45.213 1.00 36.97 92 GLU A CA 1
ATOM 694 C C . GLU A 1 92 ? 11.705 -22.038 -45.669 1.00 36.97 92 GLU A C 1
ATOM 696 O O . GLU A 1 92 ? 12.365 -21.828 -46.691 1.00 36.97 92 GLU A O 1
ATOM 701 N N . SER A 1 93 ? 11.842 -23.162 -44.970 1.00 29.52 93 SER A N 1
ATOM 702 C CA . SER A 1 93 ? 12.235 -24.415 -45.612 1.00 29.52 93 SER A CA 1
ATOM 703 C C . SER A 1 93 ? 11.508 -25.592 -44.969 1.00 29.52 93 SER A C 1
ATOM 705 O O . SER A 1 93 ? 11.732 -25.896 -43.801 1.00 29.52 93 SER A O 1
ATOM 707 N N . ASP A 1 94 ? 10.650 -26.218 -45.775 1.00 33.78 94 ASP A N 1
ATOM 708 C CA . ASP A 1 94 ? 9.942 -27.486 -45.577 1.00 33.78 94 ASP A CA 1
ATOM 709 C C . ASP A 1 94 ? 10.632 -28.484 -44.631 1.00 33.78 94 ASP A C 1
ATOM 711 O O . ASP A 1 94 ? 11.706 -29.010 -44.929 1.00 33.78 94 ASP A O 1
ATOM 715 N N . SER A 1 95 ? 9.952 -28.848 -43.546 1.00 31.12 95 SER A N 1
ATOM 716 C CA . SER A 1 95 ? 9.687 -30.249 -43.175 1.00 31.12 95 SER A CA 1
ATOM 717 C C . SER A 1 95 ? 8.707 -30.279 -42.002 1.00 31.12 95 SER A C 1
ATOM 719 O O . SER A 1 95 ? 8.992 -29.806 -40.908 1.00 31.12 95 SER A O 1
ATOM 721 N N . GLU A 1 96 ? 7.510 -30.794 -42.272 1.00 42.09 96 GLU A N 1
ATOM 722 C CA . GLU A 1 96 ? 6.488 -31.079 -41.270 1.00 42.09 96 GLU A CA 1
ATOM 723 C C . GLU A 1 96 ? 6.978 -32.197 -40.331 1.00 42.09 96 GLU A C 1
ATOM 725 O O . GLU A 1 96 ? 7.630 -33.133 -40.788 1.00 42.09 96 GLU A O 1
ATOM 730 N N . GLU A 1 97 ? 6.590 -32.100 -39.051 1.00 39.50 97 GLU A N 1
ATOM 731 C CA . GLU A 1 97 ? 6.828 -33.052 -37.946 1.00 39.50 97 GLU A CA 1
ATOM 732 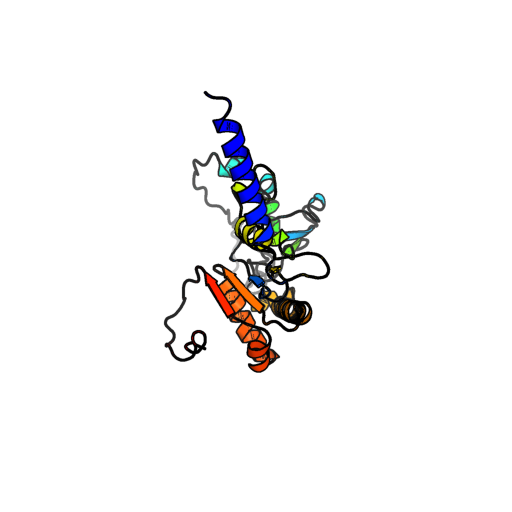C C . GLU A 1 97 ? 8.130 -32.852 -37.133 1.00 39.50 97 GLU A C 1
ATOM 734 O O . GLU A 1 97 ? 9.035 -33.658 -37.274 1.00 39.50 97 GLU A O 1
ATOM 739 N N . GLU A 1 98 ? 8.210 -31.835 -36.241 1.00 37.06 98 GLU A N 1
ATOM 740 C CA . GLU A 1 98 ? 8.959 -31.913 -34.945 1.00 37.06 98 GLU A CA 1
ATOM 741 C C . GLU A 1 98 ? 8.913 -30.666 -34.000 1.00 37.06 98 GLU A C 1
ATOM 743 O O . GLU A 1 98 ? 9.658 -30.613 -33.025 1.00 37.06 98 GLU A O 1
ATOM 748 N N . GLU A 1 99 ? 8.033 -29.665 -34.173 1.00 34.06 99 GLU A N 1
ATOM 749 C CA . GLU A 1 99 ? 8.108 -28.398 -33.395 1.00 34.06 99 GLU A CA 1
ATOM 750 C C . GLU A 1 99 ? 7.059 -28.193 -32.273 1.00 34.06 99 GLU A C 1
ATOM 752 O O . GLU A 1 99 ? 6.640 -27.067 -32.008 1.00 34.06 99 GLU A O 1
ATOM 757 N N . GLU A 1 100 ? 6.628 -29.235 -31.552 1.00 37.25 100 GLU A N 1
ATOM 758 C CA . GLU A 1 100 ? 5.787 -29.034 -30.346 1.00 37.25 100 GLU A CA 1
ATOM 759 C C . GLU A 1 100 ? 6.579 -28.855 -29.031 1.00 37.25 100 GLU A C 1
ATOM 761 O O . GLU A 1 100 ? 5.978 -28.548 -28.004 1.00 37.25 100 GLU A O 1
ATOM 766 N N . GLU A 1 101 ? 7.919 -28.941 -29.035 1.00 35.41 101 GLU A N 1
ATOM 767 C CA . GLU A 1 101 ? 8.720 -28.882 -27.791 1.00 35.41 101 GLU A CA 1
ATOM 768 C C . GLU A 1 101 ? 9.703 -27.698 -27.638 1.00 35.41 101 GLU A C 1
ATOM 770 O O . GLU A 1 101 ? 10.347 -27.597 -26.594 1.00 35.41 101 GLU A O 1
ATOM 775 N N . VAL A 1 102 ? 9.799 -26.743 -28.581 1.00 36.38 102 VAL A N 1
ATOM 776 C CA . VAL A 1 102 ? 10.830 -25.663 -28.514 1.00 36.38 102 VAL A CA 1
ATOM 777 C C . VAL A 1 102 ? 10.271 -24.221 -28.514 1.00 36.38 102 VAL A C 1
ATOM 779 O O . VAL A 1 102 ? 11.025 -23.253 -28.498 1.00 36.38 102 VAL A O 1
ATOM 782 N N . ALA A 1 103 ? 8.953 -24.014 -28.431 1.00 37.97 103 ALA A N 1
ATOM 783 C CA . ALA A 1 103 ? 8.353 -22.672 -28.566 1.00 37.97 103 ALA A CA 1
ATOM 784 C C . ALA A 1 103 ? 8.028 -21.918 -27.250 1.00 37.97 103 ALA A C 1
ATOM 786 O O . ALA A 1 103 ? 7.383 -20.867 -27.297 1.00 37.97 103 ALA A O 1
ATOM 787 N N . GLU A 1 104 ? 8.462 -22.403 -26.079 1.00 38.53 104 GLU A N 1
ATOM 788 C CA . GLU A 1 104 ? 8.130 -21.781 -24.777 1.00 38.53 104 GLU A CA 1
ATOM 789 C C . GLU A 1 104 ? 9.290 -20.959 -24.163 1.00 38.53 104 GLU A C 1
ATOM 791 O O . GLU A 1 104 ? 9.108 -20.265 -23.158 1.00 38.53 104 GLU A O 1
ATOM 796 N N . GLU A 1 105 ? 10.487 -20.958 -24.765 1.00 39.03 105 GLU A N 1
ATOM 797 C CA . GLU A 1 105 ? 11.607 -20.131 -24.297 1.00 39.03 105 GLU A CA 1
ATOM 798 C C . GLU A 1 105 ? 11.571 -18.717 -24.908 1.00 39.03 105 GLU A C 1
ATOM 800 O O . GLU A 1 105 ? 11.986 -18.452 -26.031 1.00 39.03 105 GLU A O 1
ATOM 805 N N . HIS A 1 106 ? 11.116 -17.762 -24.093 1.00 45.62 106 HIS A N 1
ATOM 806 C CA . HIS A 1 106 ? 11.463 -16.340 -24.187 1.00 45.62 106 HIS A CA 1
ATOM 807 C C . HIS A 1 106 ? 10.969 -15.549 -25.412 1.00 45.62 106 HIS A C 1
ATOM 809 O O . HIS A 1 106 ? 11.728 -14.797 -26.027 1.00 45.62 106 HIS A O 1
ATOM 815 N N . ARG A 1 107 ? 9.648 -15.482 -25.635 1.00 51.72 107 ARG A N 1
ATOM 816 C CA . ARG A 1 107 ? 9.050 -14.325 -26.340 1.00 51.72 107 ARG A CA 1
ATOM 817 C C . ARG A 1 107 ? 9.063 -13.082 -25.432 1.00 51.72 107 ARG A 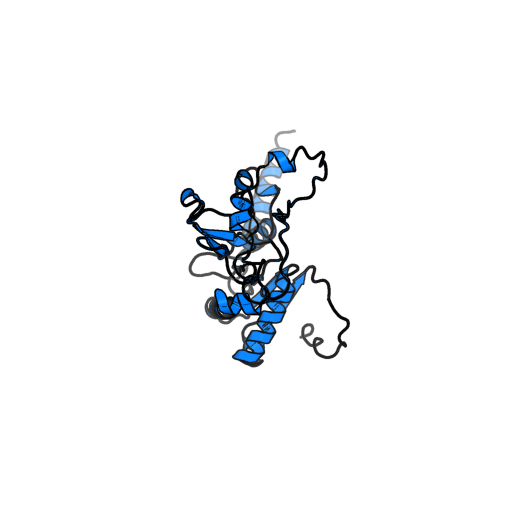C 1
ATOM 819 O O . ARG A 1 107 ? 8.027 -12.554 -25.028 1.00 51.72 107 ARG A O 1
ATOM 826 N N . GLN A 1 108 ? 10.251 -12.631 -25.036 1.00 52.41 108 GLN A N 1
ATOM 827 C CA . GLN A 1 108 ? 10.420 -11.429 -24.233 1.00 52.41 108 GLN A CA 1
ATOM 828 C C . GLN A 1 108 ? 10.361 -10.225 -25.172 1.00 52.41 108 GLN A C 1
ATOM 830 O O . GLN A 1 108 ? 11.270 -9.994 -25.964 1.00 52.41 108 GLN A O 1
ATOM 835 N N . ALA A 1 109 ? 9.257 -9.477 -25.121 1.00 57.84 109 ALA A N 1
ATOM 836 C CA . ALA A 1 109 ? 9.073 -8.298 -25.960 1.00 57.84 109 ALA A CA 1
ATOM 837 C C . ALA A 1 109 ? 10.293 -7.359 -25.842 1.00 57.84 109 ALA A C 1
ATOM 839 O O . ALA A 1 109 ? 10.632 -6.885 -24.753 1.00 57.84 109 ALA A O 1
ATOM 840 N N . ASN A 1 110 ? 10.972 -7.104 -26.965 1.00 68.31 110 ASN A N 1
ATOM 841 C CA . ASN A 1 110 ? 12.178 -6.278 -27.007 1.00 68.31 110 ASN A CA 1
ATOM 842 C C . ASN A 1 110 ? 11.804 -4.789 -26.953 1.00 68.31 110 ASN A C 1
ATOM 844 O O . ASN A 1 110 ? 11.801 -4.068 -27.954 1.00 68.31 110 ASN A O 1
ATOM 848 N N . PHE A 1 111 ? 11.427 -4.318 -25.766 1.00 78.62 111 PHE A N 1
ATOM 849 C CA . PHE A 1 111 ? 11.090 -2.916 -25.551 1.00 78.62 111 PHE A CA 1
ATOM 850 C C . PHE A 1 111 ? 12.331 -2.037 -25.715 1.00 78.62 111 PHE A C 1
ATOM 852 O O . PHE A 1 111 ? 13.334 -2.249 -25.047 1.00 78.62 111 PHE A O 1
ATOM 859 N N . LYS A 1 112 ? 12.272 -0.978 -26.530 1.00 78.69 112 LYS A N 1
ATOM 860 C CA . LYS A 1 112 ? 13.383 -0.005 -26.615 1.00 78.69 112 LYS A CA 1
ATOM 861 C C . LYS A 1 112 ? 13.502 0.868 -25.357 1.00 78.69 112 LYS A C 1
ATOM 863 O O . LYS A 1 112 ? 14.598 1.285 -24.999 1.00 78.69 112 LYS A O 1
ATOM 868 N N . SER A 1 113 ? 12.387 1.132 -24.671 1.00 85.94 113 SER A N 1
ATOM 869 C CA . SER A 1 113 ? 12.352 1.976 -23.469 1.00 85.94 113 SER A CA 1
ATOM 870 C C . SER A 1 113 ? 12.826 1.218 -22.230 1.00 85.94 113 SER A C 1
ATOM 872 O O . SER A 1 113 ? 12.252 0.189 -21.876 1.00 85.94 113 SE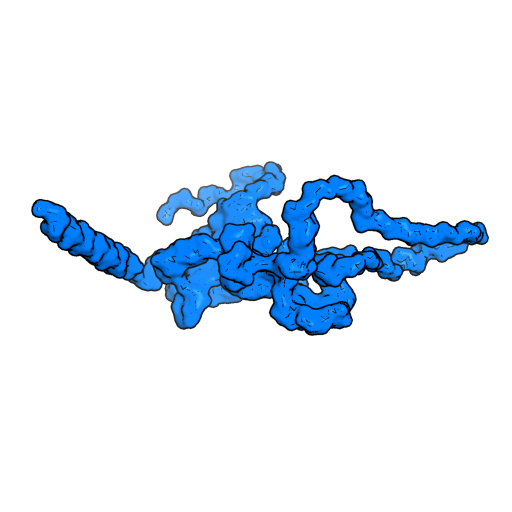R A O 1
ATOM 874 N N . ALA A 1 114 ? 13.822 1.770 -21.528 1.00 87.19 114 ALA A N 1
ATOM 875 C CA . ALA A 1 114 ? 14.270 1.242 -20.241 1.00 87.19 114 ALA A CA 1
ATOM 876 C C . ALA A 1 114 ? 13.127 1.219 -19.215 1.00 87.19 114 ALA A C 1
ATOM 878 O O . ALA A 1 114 ? 12.963 0.220 -18.526 1.00 87.19 114 ALA A O 1
ATOM 879 N N . TRP A 1 115 ? 12.274 2.247 -19.174 1.00 88.75 115 TRP A N 1
ATOM 880 C CA . TRP A 1 115 ? 11.109 2.270 -18.284 1.00 88.75 115 TRP A CA 1
ATOM 881 C C . TRP A 1 115 ? 10.143 1.108 -18.564 1.00 88.75 115 TRP A C 1
ATOM 883 O O . TRP A 1 115 ? 9.727 0.420 -17.631 1.00 88.75 115 TRP A O 1
ATOM 893 N N . LEU A 1 116 ? 9.856 0.814 -19.843 1.00 89.56 116 LEU A N 1
ATOM 894 C CA . LEU A 1 116 ? 9.010 -0.330 -20.217 1.00 89.56 116 LEU A CA 1
ATOM 895 C C . LEU A 1 116 ? 9.627 -1.667 -19.792 1.00 89.56 116 LEU A C 1
ATOM 897 O O . LEU A 1 116 ? 8.911 -2.521 -19.273 1.00 89.56 116 LEU A O 1
ATOM 901 N N . LYS A 1 117 ? 10.951 -1.819 -19.938 1.00 90.56 117 LYS A N 1
ATOM 902 C CA . LYS A 1 117 ? 11.678 -3.011 -19.470 1.00 90.56 117 LYS A CA 1
ATOM 903 C C . LYS A 1 117 ? 11.581 -3.230 -17.954 1.00 90.56 117 LYS A C 1
ATOM 905 O O . LYS A 1 117 ? 11.774 -4.358 -17.525 1.00 90.56 117 LYS A O 1
ATOM 910 N N . HIS A 1 118 ? 11.300 -2.192 -17.159 1.00 92.69 118 HIS A N 1
ATOM 911 C CA . HIS A 1 118 ? 11.173 -2.300 -15.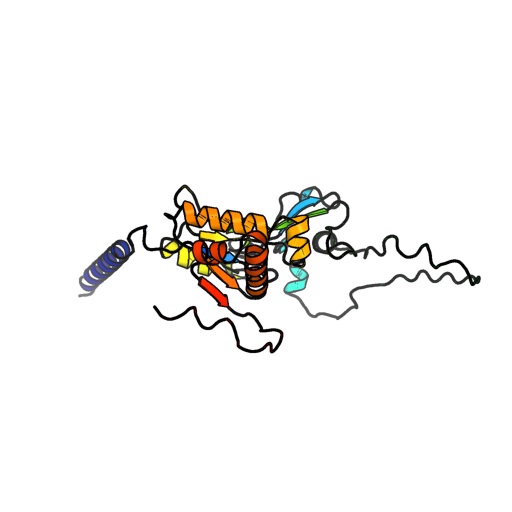698 1.00 92.69 118 HIS A CA 1
ATOM 912 C C . HIS A 1 118 ? 9.722 -2.463 -15.227 1.00 92.69 118 HIS A C 1
ATOM 914 O O . HIS A 1 118 ? 9.454 -3.215 -14.293 1.00 92.69 118 HIS A O 1
ATOM 920 N N . ILE A 1 119 ? 8.775 -1.740 -15.836 1.00 91.94 119 ILE A N 1
ATOM 921 C CA . ILE A 1 119 ? 7.385 -1.704 -15.354 1.00 91.94 119 ILE A CA 1
ATOM 922 C C . ILE A 1 119 ? 6.577 -2.941 -15.763 1.00 91.94 119 ILE A C 1
ATOM 924 O O . ILE A 1 119 ? 5.623 -3.299 -15.068 1.00 91.94 119 ILE A O 1
ATOM 928 N N . VAL A 1 120 ? 6.928 -3.590 -16.876 1.00 91.88 120 VAL A N 1
ATOM 929 C CA . VAL A 1 120 ? 6.219 -4.782 -17.352 1.00 91.88 120 VAL A CA 1
ATOM 930 C C . VAL A 1 120 ? 6.494 -5.970 -16.428 1.00 91.88 120 VAL A C 1
ATOM 932 O O . VAL A 1 120 ? 7.559 -6.057 -15.825 1.00 91.88 120 VAL A O 1
ATOM 935 N N . LEU A 1 121 ? 5.529 -6.878 -16.298 1.00 93.56 121 LEU A N 1
ATOM 936 C CA . LEU A 1 121 ? 5.760 -8.171 -15.654 1.00 93.56 121 LEU A CA 1
ATOM 937 C C . LEU A 1 121 ? 6.351 -9.157 -16.663 1.00 93.56 121 LEU A C 1
ATOM 939 O O . LEU A 1 121 ? 6.182 -8.997 -17.876 1.00 93.56 121 LEU A O 1
ATOM 943 N N . SER A 1 122 ? 7.004 -10.195 -16.151 1.00 92.00 122 SER A N 1
ATOM 944 C CA . SER A 1 122 ? 7.386 -11.365 -16.941 1.00 92.00 122 SER A CA 1
ATOM 945 C C . SER A 1 122 ? 6.154 -12.036 -17.580 1.00 92.00 122 SER A C 1
ATOM 947 O O . SER A 1 122 ? 5.022 -11.786 -17.150 1.00 92.00 122 SER A O 1
ATOM 949 N N . PRO A 1 123 ? 6.329 -12.892 -18.609 1.00 90.12 123 PRO A N 1
ATOM 950 C CA . PRO A 1 123 ? 5.212 -13.559 -19.291 1.00 90.12 123 PRO A CA 1
ATOM 951 C C . PRO A 1 123 ? 4.282 -14.362 -18.365 1.00 90.12 123 PRO A C 1
ATOM 953 O O . PRO A 1 123 ? 3.096 -14.503 -18.659 1.00 90.12 123 PRO A O 1
ATOM 956 N N . ASP A 1 124 ? 4.795 -14.812 -17.215 1.00 90.69 124 ASP A N 1
ATOM 957 C CA . ASP A 1 124 ? 4.036 -15.482 -16.152 1.00 90.69 124 ASP A CA 1
ATOM 958 C C . ASP A 1 124 ? 3.018 -14.572 -15.433 1.00 90.69 124 ASP A C 1
ATOM 960 O O . ASP A 1 124 ? 2.168 -15.063 -14.690 1.00 90.69 124 ASP A O 1
ATOM 964 N N . LYS A 1 125 ? 3.078 -13.251 -15.663 1.00 88.94 125 LYS A N 1
ATOM 965 C CA . LYS A 1 125 ? 2.233 -12.214 -15.043 1.00 88.94 125 LYS A CA 1
ATOM 966 C C . LYS A 1 125 ? 2.343 -12.174 -13.512 1.00 88.94 125 LYS A C 1
ATOM 968 O O . LYS A 1 125 ? 1.472 -11.606 -12.850 1.00 88.94 125 LYS A O 1
ATOM 973 N N . GLU A 1 126 ? 3.406 -12.744 -12.944 1.00 91.94 126 GLU A N 1
ATOM 974 C CA . GLU A 1 126 ? 3.661 -12.781 -11.498 1.00 91.94 126 GLU A CA 1
ATOM 975 C C . GLU A 1 126 ? 5.027 -12.193 -11.127 1.00 91.94 126 GLU A C 1
ATOM 977 O O . GLU A 1 126 ? 5.155 -11.485 -10.116 1.00 91.94 126 GLU A O 1
ATOM 982 N N . SER A 1 127 ? 6.043 -12.495 -11.931 1.00 93.50 127 SER A N 1
ATOM 983 C CA . SER A 1 127 ? 7.436 -12.170 -11.648 1.00 93.50 127 SER A CA 1
ATOM 984 C C . SER A 1 127 ? 7.839 -10.840 -12.273 1.00 93.50 127 SER A C 1
ATOM 986 O O . SER A 1 127 ? 7.303 -10.413 -13.298 1.00 93.50 127 SER A O 1
ATOM 988 N N . ASP A 1 128 ? 8.815 -10.179 -11.657 1.00 95.00 128 ASP A N 1
ATOM 989 C CA . ASP A 1 128 ? 9.495 -9.065 -12.314 1.00 95.00 128 ASP A CA 1
ATOM 990 C C . ASP A 1 128 ? 10.369 -9.608 -13.472 1.00 95.00 128 ASP A C 1
ATOM 992 O O . ASP A 1 128 ? 10.689 -10.805 -13.490 1.00 95.00 128 ASP A O 1
ATOM 996 N N . PRO A 1 129 ? 10.737 -8.777 -14.462 1.00 93.44 129 PRO A N 1
ATOM 997 C CA . PRO A 1 129 ? 11.643 -9.177 -15.535 1.00 93.44 129 PRO A CA 1
ATOM 998 C C . PRO A 1 129 ? 13.012 -9.635 -14.998 1.00 93.44 129 PRO A C 1
ATOM 1000 O O . PRO A 1 129 ? 13.475 -9.110 -13.983 1.00 93.44 129 PRO A O 1
ATOM 1003 N N . PRO A 1 130 ? 13.705 -10.573 -15.671 1.00 92.25 130 PRO A N 1
ATOM 1004 C CA . PRO A 1 130 ? 15.047 -11.003 -15.293 1.00 92.25 130 PRO A CA 1
ATOM 1005 C C . PRO A 1 130 ? 16.002 -9.829 -15.048 1.00 92.25 130 PRO A C 1
ATOM 1007 O O . PRO A 1 130 ? 16.168 -8.952 -15.895 1.00 92.25 130 PRO A O 1
ATOM 1010 N N . GLY A 1 131 ? 16.645 -9.831 -13.879 1.00 92.75 131 GLY A N 1
ATOM 1011 C CA . GLY A 1 131 ? 17.579 -8.781 -13.478 1.00 92.75 131 GLY A CA 1
ATOM 1012 C C . GLY A 1 131 ? 16.925 -7.463 -13.064 1.00 92.75 131 GLY A C 1
ATOM 1013 O O . GLY A 1 131 ? 17.637 -6.472 -12.961 1.00 92.75 131 GLY A O 1
ATOM 1014 N N . VAL A 1 132 ? 15.610 -7.427 -12.841 1.00 95.31 132 VAL A N 1
ATOM 1015 C CA . VAL A 1 132 ? 14.895 -6.271 -12.294 1.00 95.31 132 VAL A CA 1
ATOM 1016 C C . VAL A 1 132 ? 14.083 -6.709 -11.080 1.00 95.31 132 VAL A C 1
ATOM 1018 O O . VAL A 1 132 ? 13.454 -7.766 -11.089 1.00 95.31 132 VAL A O 1
ATOM 1021 N N . LYS A 1 133 ? 14.044 -5.873 -10.042 1.00 96.56 133 LYS A N 1
ATOM 1022 C CA . LYS A 1 133 ? 13.198 -6.084 -8.866 1.00 96.56 133 LYS A CA 1
ATOM 1023 C C . LYS A 1 133 ? 12.467 -4.798 -8.517 1.00 96.56 133 LYS A C 1
ATOM 1025 O O . LYS A 1 133 ? 13.099 -3.795 -8.202 1.00 96.56 133 LYS A O 1
ATOM 1030 N N . ILE A 1 134 ? 11.135 -4.834 -8.559 1.00 95.81 134 ILE A N 1
ATOM 1031 C CA . ILE A 1 134 ? 10.286 -3.656 -8.321 1.00 95.81 134 ILE A CA 1
ATOM 1032 C C . ILE A 1 134 ? 9.404 -3.878 -7.099 1.00 95.81 134 ILE A C 1
ATOM 1034 O O . ILE A 1 134 ? 8.702 -4.893 -7.015 1.00 95.81 134 ILE A O 1
ATOM 1038 N N . ARG A 1 135 ? 9.376 -2.935 -6.158 1.00 95.75 135 ARG A N 1
ATOM 1039 C CA . ARG A 1 135 ? 8.523 -3.023 -4.962 1.00 95.75 135 ARG A CA 1
ATOM 1040 C C . ARG A 1 135 ? 7.691 -1.762 -4.759 1.00 95.75 135 ARG A C 1
ATOM 1042 O O . ARG A 1 135 ? 8.014 -0.717 -5.312 1.00 95.75 135 ARG A O 1
ATOM 1049 N N . PRO A 1 136 ? 6.544 -1.863 -4.066 1.00 94.94 136 PRO A N 1
ATOM 1050 C CA . PRO A 1 136 ? 5.806 -0.677 -3.668 1.00 94.94 136 PRO A CA 1
ATOM 1051 C C . PRO A 1 136 ? 6.608 0.124 -2.648 1.00 94.94 136 PRO A C 1
ATOM 1053 O O . PRO A 1 136 ? 7.195 -0.455 -1.743 1.00 94.94 136 PRO A O 1
ATOM 1056 N N . ILE A 1 137 ? 6.558 1.446 -2.774 1.00 93.38 137 ILE A N 1
ATOM 1057 C CA . ILE A 1 137 ? 7.087 2.348 -1.750 1.00 93.38 137 ILE A CA 1
ATOM 1058 C C . ILE A 1 137 ? 6.165 2.256 -0.536 1.00 93.38 137 ILE A C 1
ATOM 1060 O O . ILE A 1 137 ? 4.942 2.408 -0.666 1.00 93.38 137 ILE A O 1
ATOM 1064 N N . ASP A 1 138 ? 6.734 1.966 0.627 1.00 89.81 138 ASP A N 1
ATOM 1065 C CA . ASP A 1 138 ? 5.975 1.722 1.851 1.00 89.81 138 ASP A CA 1
ATOM 1066 C C . ASP A 1 138 ? 5.427 3.024 2.477 1.00 89.81 138 ASP A C 1
ATOM 1068 O O . ASP A 1 138 ? 5.931 4.132 2.284 1.00 89.81 138 ASP A O 1
ATOM 1072 N N . GLY A 1 139 ? 4.353 2.890 3.260 1.00 89.94 139 GLY A N 1
ATOM 1073 C CA . GLY A 1 139 ? 3.800 3.978 4.069 1.00 89.94 139 GLY A CA 1
ATOM 1074 C C . GLY A 1 139 ? 3.125 5.110 3.282 1.00 89.94 139 GLY A C 1
ATOM 1075 O O . GLY A 1 139 ? 2.719 4.966 2.127 1.00 89.94 139 GLY A O 1
ATOM 1076 N N . LEU A 1 140 ? 2.934 6.255 3.951 1.00 89.31 140 LEU A N 1
ATOM 1077 C CA . LEU A 1 140 ? 2.215 7.401 3.375 1.00 89.31 140 LEU A CA 1
ATOM 1078 C C . LEU A 1 140 ? 2.955 8.046 2.197 1.00 89.31 140 LEU A C 1
ATOM 1080 O O . LEU A 1 140 ? 2.308 8.578 1.295 1.00 89.31 140 LEU A O 1
ATOM 1084 N N . GLU A 1 141 ? 4.285 7.972 2.172 1.00 86.06 141 GLU A N 1
ATOM 1085 C CA . GLU A 1 141 ? 5.104 8.471 1.062 1.00 86.06 141 GLU A CA 1
ATOM 1086 C C . GLU A 1 141 ? 4.770 7.761 -0.259 1.00 86.06 141 GLU A C 1
ATOM 1088 O O . GLU A 1 141 ? 4.772 8.366 -1.339 1.00 86.06 141 GLU A O 1
ATOM 1093 N N . GLY A 1 142 ? 4.401 6.483 -0.176 1.00 82.06 142 GLY A N 1
ATOM 1094 C CA . GLY A 1 142 ? 3.959 5.718 -1.327 1.00 82.06 142 GLY A CA 1
ATOM 1095 C C . GLY A 1 142 ? 2.653 6.232 -1.933 1.00 82.06 142 GLY A C 1
ATOM 1096 O O . GLY A 1 142 ? 2.466 6.063 -3.133 1.00 82.06 142 GLY A O 1
ATOM 1097 N N . VAL A 1 143 ? 1.768 6.884 -1.166 1.00 81.88 143 VAL A N 1
ATOM 1098 C CA . VAL A 1 143 ? 0.394 7.237 -1.598 1.00 81.88 143 VAL A CA 1
ATOM 1099 C C . VAL A 1 143 ? 0.081 8.735 -1.624 1.00 81.88 143 VAL A C 1
ATOM 1101 O O . VAL A 1 143 ? -0.961 9.126 -2.152 1.00 81.88 143 VAL A O 1
ATOM 1104 N N . ALA A 1 144 ? 0.934 9.589 -1.053 1.00 70.75 144 ALA A N 1
ATOM 1105 C CA . ALA A 1 144 ? 0.673 11.026 -0.986 1.00 70.75 144 ALA A CA 1
ATOM 1106 C C . ALA A 1 144 ? 0.708 11.669 -2.385 1.00 70.75 144 ALA A C 1
ATOM 1108 O O . ALA A 1 144 ? -0.284 12.253 -2.836 1.00 70.75 144 ALA A O 1
ATOM 1109 N N . TYR A 1 145 ? 1.821 11.482 -3.096 1.00 64.62 145 TYR A N 1
ATOM 1110 C CA . TYR A 1 145 ? 2.080 12.064 -4.411 1.00 64.62 145 TYR A CA 1
ATOM 1111 C C . TYR A 1 145 ? 2.758 11.029 -5.311 1.00 64.62 145 TYR A C 1
ATOM 1113 O O . TYR A 1 145 ? 3.696 10.353 -4.883 1.00 64.62 145 TYR A O 1
ATOM 1121 N N . LEU A 1 146 ? 2.300 10.891 -6.560 1.00 55.50 146 LEU A N 1
ATOM 1122 C CA . LEU A 1 146 ? 2.925 9.946 -7.493 1.00 55.50 146 LEU A CA 1
ATOM 1123 C C . LEU A 1 146 ? 4.237 10.491 -8.067 1.00 55.50 146 LEU A C 1
ATOM 1125 O O . LEU A 1 146 ? 5.151 9.701 -8.279 1.00 55.50 146 LEU A O 1
ATOM 1129 N N . ALA A 1 147 ? 4.344 11.809 -8.271 1.00 57.78 147 ALA A N 1
ATOM 1130 C CA . ALA A 1 147 ? 5.577 12.499 -8.651 1.00 57.78 147 ALA A CA 1
ATOM 1131 C C . ALA A 1 147 ? 5.872 13.623 -7.636 1.00 57.78 147 ALA A C 1
ATOM 1133 O O . ALA A 1 147 ? 5.437 14.764 -7.849 1.00 57.78 147 ALA A O 1
ATOM 1134 N N . PRO A 1 148 ? 6.558 13.325 -6.515 1.00 54.38 148 PRO A N 1
ATOM 1135 C CA . PRO A 1 148 ? 6.891 14.337 -5.519 1.00 54.38 148 PRO A CA 1
ATOM 1136 C C . PRO A 1 148 ? 7.835 15.389 -6.121 1.00 54.38 148 PRO A C 1
ATOM 1138 O O . PRO A 1 148 ? 8.893 15.064 -6.650 1.00 54.38 148 PRO A O 1
ATOM 1141 N N . GLY A 1 149 ? 7.434 16.659 -6.069 1.00 54.94 149 GLY A N 1
ATOM 1142 C CA . GLY A 1 149 ? 8.218 17.776 -6.595 1.00 54.94 149 GLY A CA 1
ATOM 1143 C C . GLY A 1 149 ? 7.405 19.068 -6.631 1.00 54.94 149 GLY A C 1
ATOM 1144 O O . GLY A 1 149 ? 6.198 19.042 -6.867 1.00 54.94 149 GLY A O 1
ATOM 1145 N N . ALA A 1 150 ? 8.056 20.216 -6.417 1.00 47.25 150 ALA A N 1
ATOM 1146 C CA . ALA A 1 150 ? 7.388 21.517 -6.255 1.00 47.25 150 ALA A CA 1
ATOM 1147 C C . ALA A 1 150 ? 6.439 21.894 -7.416 1.00 47.25 150 ALA A C 1
ATOM 1149 O O . ALA A 1 150 ? 5.462 22.605 -7.202 1.00 47.25 150 ALA A O 1
ATOM 1150 N N . LEU A 1 151 ? 6.704 21.390 -8.628 1.00 51.75 151 LEU A N 1
ATOM 1151 C CA . LEU A 1 151 ? 5.903 21.637 -9.834 1.00 51.75 151 LEU A CA 1
ATOM 1152 C C . LEU A 1 151 ? 4.965 20.474 -10.215 1.00 51.75 151 LEU A C 1
ATOM 1154 O O . LEU A 1 151 ? 4.028 20.675 -10.982 1.00 51.75 151 LEU A O 1
ATOM 1158 N N . THR A 1 152 ? 5.188 19.261 -9.701 1.00 51.59 152 THR A N 1
ATOM 1159 C CA . THR A 1 152 ? 4.511 18.027 -10.155 1.00 51.59 152 THR A CA 1
ATOM 1160 C C . THR A 1 152 ? 3.559 17.434 -9.115 1.00 51.59 152 THR A C 1
ATOM 1162 O O . THR A 1 152 ? 2.631 16.706 -9.484 1.00 51.59 152 THR A O 1
ATOM 1165 N N . SER A 1 153 ? 3.715 17.786 -7.832 1.00 54.34 153 SER A N 1
ATOM 1166 C CA . SER A 1 153 ? 2.853 17.306 -6.741 1.00 54.34 153 SER A CA 1
ATOM 1167 C C . SER A 1 153 ? 1.385 17.707 -6.934 1.00 54.34 153 SER A C 1
ATOM 1169 O O . SER A 1 153 ? 0.486 16.905 -6.697 1.00 54.34 153 SER A O 1
ATOM 1171 N N . GLN A 1 154 ? 1.122 18.914 -7.445 1.00 50.72 154 GLN A N 1
ATOM 1172 C CA . GLN A 1 154 ? -0.244 19.409 -7.690 1.00 50.72 154 GLN A CA 1
ATOM 1173 C C . GLN A 1 154 ? -0.943 18.709 -8.867 1.00 50.72 154 GLN A C 1
ATOM 1175 O O . GLN A 1 154 ? -2.167 18.707 -8.940 1.00 50.72 154 GLN A O 1
ATOM 1180 N N . LEU A 1 155 ? -0.179 18.097 -9.777 1.00 49.03 155 LEU A N 1
ATOM 1181 C CA . LEU A 1 155 ? -0.697 17.422 -10.972 1.00 49.03 155 LEU A CA 1
ATOM 1182 C C . LEU A 1 155 ? -0.823 15.902 -10.791 1.00 49.03 155 LEU A C 1
ATOM 1184 O O . LEU A 1 155 ? -1.406 15.232 -11.638 1.00 49.03 155 LEU A O 1
ATOM 1188 N N . THR A 1 156 ? -0.276 15.351 -9.702 1.00 54.53 156 THR A N 1
ATOM 1189 C CA . THR A 1 156 ? -0.163 13.899 -9.479 1.00 54.53 156 THR A CA 1
ATOM 1190 C C . THR A 1 156 ? -0.588 13.459 -8.072 1.00 54.53 156 THR A C 1
ATOM 1192 O O . THR A 1 156 ? -0.188 12.390 -7.598 1.00 54.53 156 THR A O 1
ATOM 1195 N N . TYR A 1 157 ? -1.387 14.281 -7.382 1.00 57.06 157 TYR A N 1
ATOM 1196 C CA . TYR A 1 157 ? -1.895 13.950 -6.054 1.00 57.06 157 TYR A CA 1
ATOM 1197 C C . TYR A 1 157 ? -2.821 12.730 -6.107 1.00 57.06 157 TYR A C 1
ATOM 1199 O O . TYR A 1 157 ? -3.670 12.610 -6.990 1.00 57.06 157 TYR A O 1
ATOM 1207 N N . VAL A 1 158 ? -2.670 11.832 -5.133 1.00 69.06 158 VAL A N 1
ATOM 1208 C CA . VAL A 1 158 ? -3.574 10.685 -4.958 1.00 69.06 158 VAL A CA 1
ATOM 1209 C C . VAL A 1 158 ? -4.265 10.810 -3.612 1.00 69.06 158 VAL A C 1
ATOM 1211 O O . VAL A 1 158 ? -5.460 11.094 -3.567 1.00 69.06 158 VAL A O 1
ATOM 1214 N N . PHE A 1 159 ? -3.513 10.668 -2.518 1.00 75.38 159 PHE A N 1
ATOM 1215 C CA . PHE A 1 159 ? -4.024 10.888 -1.166 1.00 75.38 159 PHE A CA 1
ATOM 1216 C C . PHE A 1 159 ? -3.458 12.138 -0.492 1.00 75.38 159 PHE A C 1
ATOM 1218 O O . PHE A 1 159 ? -3.935 12.454 0.587 1.00 75.38 159 PHE A O 1
ATOM 1225 N N . GLY A 1 160 ? -2.516 12.872 -1.101 1.00 78.44 160 GLY A N 1
ATOM 1226 C CA . GLY A 1 160 ? -1.873 14.060 -0.513 1.00 78.44 160 GLY A CA 1
ATOM 1227 C C . GLY A 1 160 ? -2.852 15.019 0.179 1.00 78.44 160 GLY A C 1
ATOM 1228 O O . GLY A 1 160 ? -2.794 15.129 1.398 1.00 78.44 160 GLY A O 1
ATOM 1229 N N . PRO A 1 161 ? -3.847 15.583 -0.532 1.00 81.88 161 PRO A N 1
ATOM 1230 C CA . PRO A 1 161 ? -4.839 16.469 0.078 1.00 81.88 161 PRO A CA 1
ATOM 1231 C C . PRO A 1 161 ? -5.652 15.828 1.213 1.00 81.88 161 PRO A C 1
ATOM 1233 O O . PRO A 1 161 ? -6.004 16.496 2.178 1.00 81.88 161 PRO A O 1
ATOM 1236 N N . VAL A 1 162 ? -5.958 14.529 1.118 1.00 84.69 162 VAL A N 1
ATOM 1237 C CA . VAL A 1 162 ? -6.676 13.801 2.179 1.00 84.69 162 VAL A CA 1
ATOM 1238 C C . VAL A 1 162 ? -5.779 13.626 3.403 1.00 84.69 162 VAL A C 1
ATOM 1240 O O . VAL A 1 162 ? -6.230 13.841 4.521 1.00 84.69 162 VAL A O 1
ATOM 1243 N N . ILE A 1 163 ? -4.514 13.258 3.198 1.00 87.69 163 ILE A N 1
ATOM 1244 C CA . ILE A 1 163 ? -3.515 13.105 4.258 1.00 87.69 163 ILE A CA 1
ATOM 1245 C C . ILE A 1 163 ? -3.273 14.445 4.948 1.00 87.69 163 ILE A C 1
ATOM 1247 O O . ILE A 1 163 ? -3.212 14.470 6.172 1.00 87.69 163 ILE A O 1
ATOM 1251 N N . ASP A 1 164 ? -3.186 15.540 4.196 1.00 87.25 164 ASP A N 1
ATOM 1252 C CA . ASP A 1 164 ? -2.979 16.880 4.747 1.00 87.25 164 ASP A CA 1
ATOM 1253 C C . ASP A 1 164 ? -4.166 17.297 5.629 1.00 87.25 164 ASP A C 1
ATOM 1255 O O . ASP A 1 164 ? -3.963 17.666 6.783 1.00 87.25 164 ASP A O 1
ATOM 1259 N N . ILE A 1 165 ? -5.407 17.100 5.162 1.00 89.12 165 ILE A N 1
ATOM 1260 C CA . ILE A 1 165 ? -6.619 17.349 5.966 1.00 89.12 165 ILE A CA 1
ATOM 1261 C C . ILE A 1 165 ? -6.657 16.463 7.222 1.00 89.12 165 ILE A C 1
ATOM 1263 O O . ILE A 1 165 ? -7.027 16.926 8.301 1.00 89.12 165 ILE A O 1
ATOM 1267 N N . LEU A 1 166 ? -6.271 15.187 7.115 1.00 90.50 166 LEU A N 1
ATOM 1268 C CA . LEU A 1 166 ? -6.200 14.293 8.275 1.00 90.50 166 LEU A CA 1
ATOM 1269 C C . LEU A 1 166 ? -5.131 14.767 9.270 1.00 90.50 166 LEU A C 1
ATOM 1271 O O . LEU A 1 166 ? -5.389 14.816 10.472 1.00 90.50 166 LEU A O 1
ATOM 1275 N N . LYS A 1 167 ? -3.949 15.171 8.798 1.00 91.06 167 LYS A N 1
ATOM 1276 C CA . LYS A 1 167 ? -2.890 15.719 9.657 1.00 91.06 167 LYS A CA 1
ATOM 1277 C C . LYS A 1 167 ? -3.335 17.009 10.349 1.00 91.06 167 LYS A C 1
ATOM 1279 O O . LYS A 1 167 ? -3.115 17.157 11.549 1.00 91.06 167 LYS A O 1
ATOM 1284 N N . GLU A 1 168 ? -4.030 17.899 9.641 1.00 90.12 168 GLU A N 1
ATOM 1285 C CA . GLU A 1 168 ? -4.644 19.105 10.218 1.00 90.12 168 GLU A CA 1
ATOM 1286 C C . GLU A 1 168 ? -5.699 18.777 11.287 1.00 90.12 168 GLU A C 1
ATOM 1288 O O . GLU A 1 168 ? -5.817 19.497 12.281 1.00 90.12 168 GLU A O 1
ATOM 1293 N N . ALA A 1 169 ? -6.421 17.664 11.127 1.00 89.38 169 ALA A N 1
ATOM 1294 C CA . ALA A 1 169 ? -7.375 17.150 12.109 1.00 89.38 169 ALA A CA 1
ATOM 1295 C C . ALA A 1 169 ? -6.720 16.434 13.311 1.00 89.38 169 ALA A C 1
ATOM 1297 O O . ALA A 1 169 ? -7.430 15.990 14.213 1.00 89.38 169 ALA A O 1
ATOM 1298 N N . GLY A 1 170 ? -5.387 16.325 13.348 1.00 91.12 170 GLY A N 1
ATOM 1299 C CA . GLY A 1 170 ? -4.637 15.737 14.462 1.00 91.12 170 GLY A CA 1
ATOM 1300 C C . GLY A 1 170 ? -4.182 14.291 14.250 1.00 91.12 170 GLY A C 1
ATOM 1301 O O . GLY A 1 170 ? -3.705 13.664 15.199 1.00 91.12 170 GLY A O 1
ATOM 1302 N N . TYR A 1 171 ? -4.297 13.748 13.034 1.00 93.50 171 TYR A N 1
ATOM 1303 C CA . TYR A 1 171 ? -3.682 12.462 12.709 1.00 93.50 171 TYR A CA 1
ATOM 1304 C C . TYR A 1 171 ? -2.161 12.587 12.581 1.00 93.50 171 TYR A C 1
ATOM 1306 O O . TYR A 1 171 ? -1.627 13.580 12.090 1.00 93.50 171 TYR A O 1
ATOM 1314 N N . ASN A 1 172 ? -1.455 11.539 12.985 1.00 91.75 172 ASN A N 1
ATOM 1315 C CA . ASN A 1 172 ? -0.009 11.459 12.968 1.00 91.75 172 ASN A CA 1
ATOM 1316 C C . ASN A 1 172 ? 0.445 10.125 12.360 1.00 91.75 172 ASN A C 1
ATOM 1318 O O . ASN A 1 172 ? -0.074 9.054 12.683 1.00 91.75 172 ASN A O 1
ATOM 1322 N N . SER A 1 173 ? 1.430 10.208 11.472 1.00 89.94 173 SER A N 1
ATOM 1323 C CA . SER A 1 173 ? 2.041 9.075 10.775 1.00 89.94 173 SER A CA 1
ATOM 1324 C C . SER A 1 173 ? 3.437 8.720 11.285 1.00 89.94 173 SER A C 1
ATOM 1326 O O . SER A 1 173 ? 4.056 7.801 10.757 1.00 89.94 173 SER A O 1
ATOM 1328 N N . GLU A 1 174 ? 3.955 9.467 12.261 1.00 85.62 174 GLU A N 1
ATOM 1329 C CA . GLU A 1 174 ? 5.341 9.383 12.718 1.00 85.62 174 GLU A CA 1
ATOM 1330 C C . GLU A 1 174 ? 5.440 9.320 14.250 1.00 85.62 174 GLU A C 1
ATOM 1332 O O . GLU A 1 174 ? 4.596 9.820 14.997 1.00 85.62 174 GLU A O 1
ATOM 1337 N N . GLY A 1 175 ? 6.518 8.711 14.744 1.00 79.12 175 GLY A N 1
ATOM 1338 C CA . GLY A 1 175 ? 6.801 8.619 16.176 1.00 79.12 175 GLY A CA 1
ATOM 1339 C C . GLY A 1 175 ? 5.842 7.711 16.960 1.00 79.12 175 GLY A C 1
ATOM 1340 O O . GLY A 1 175 ? 5.119 6.878 16.409 1.00 79.12 175 GLY A O 1
ATOM 1341 N N . GLY A 1 176 ? 5.858 7.859 18.289 1.00 75.06 176 GLY A N 1
ATOM 1342 C CA . GLY A 1 176 ? 5.179 6.953 19.226 1.00 75.06 176 GLY A CA 1
ATOM 1343 C C . GLY A 1 176 ? 3.646 7.016 19.238 1.00 75.06 176 GLY A C 1
ATOM 1344 O O . GLY A 1 176 ? 3.027 6.169 19.868 1.00 75.06 176 GLY A O 1
ATOM 1345 N N . ASN A 1 177 ? 3.031 7.978 18.541 1.00 82.62 177 ASN A N 1
ATOM 1346 C CA . ASN A 1 177 ? 1.574 8.153 18.473 1.00 82.62 177 ASN A CA 1
ATOM 1347 C C . ASN A 1 177 ? 1.066 8.050 17.026 1.00 82.62 177 ASN A C 1
ATOM 1349 O O . ASN A 1 177 ? 0.371 8.938 16.535 1.00 82.62 177 ASN A O 1
ATOM 1353 N N . THR A 1 178 ? 1.485 7.002 16.317 1.00 92.31 178 THR A N 1
ATOM 1354 C CA . THR A 1 178 ? 1.051 6.757 14.938 1.00 92.31 178 THR A CA 1
ATOM 1355 C C . THR A 1 178 ? -0.392 6.248 14.927 1.00 92.31 178 THR A C 1
ATOM 1357 O O . THR A 1 178 ? -0.677 5.171 15.452 1.00 92.31 178 THR A O 1
ATOM 1360 N N . ASN A 1 179 ? -1.289 7.000 14.293 1.00 94.75 179 ASN A N 1
ATOM 1361 C CA . ASN A 1 179 ? -2.702 6.651 14.102 1.00 94.75 179 ASN A CA 1
ATOM 1362 C C . ASN A 1 179 ? -3.153 6.769 12.634 1.00 94.75 179 ASN A C 1
ATOM 1364 O O . ASN A 1 179 ? -4.333 6.607 12.333 1.00 94.75 179 ASN A O 1
ATOM 1368 N N . LEU A 1 180 ? -2.218 7.023 11.715 1.00 95.75 180 LEU A N 1
ATOM 1369 C CA . LEU A 1 180 ? -2.450 7.067 10.277 1.00 95.75 180 LEU A CA 1
ATOM 1370 C C . LEU A 1 180 ? -1.343 6.308 9.544 1.00 95.75 180 LEU A C 1
ATOM 1372 O O . LEU A 1 180 ? -0.170 6.672 9.623 1.00 95.75 180 LEU A O 1
ATOM 1376 N N . MET A 1 181 ? -1.718 5.274 8.795 1.00 96.19 181 MET A N 1
ATOM 1377 C CA . MET A 1 181 ? -0.807 4.497 7.948 1.00 96.19 181 MET A CA 1
ATOM 1378 C C . MET A 1 181 ? -1.406 4.278 6.556 1.00 96.19 181 MET A C 1
ATOM 1380 O O . MET A 1 181 ? -2.607 4.445 6.345 1.00 96.19 181 MET A O 1
ATOM 1384 N N . ALA A 1 182 ? -0.576 3.846 5.606 1.00 95.69 182 ALA A N 1
ATOM 1385 C CA . ALA A 1 182 ? -1.026 3.303 4.329 1.00 95.69 182 ALA A CA 1
ATOM 1386 C C . ALA A 1 182 ? -0.439 1.910 4.104 1.00 95.69 182 ALA A C 1
ATOM 1388 O O . ALA A 1 182 ? 0.715 1.656 4.444 1.00 95.69 182 ALA A O 1
ATOM 1389 N N . SER A 1 183 ? -1.242 1.032 3.508 1.00 96.50 183 SER A N 1
ATOM 1390 C CA . SER A 1 183 ? -0.827 -0.291 3.053 1.00 96.50 183 SER A CA 1
ATOM 1391 C C . SER A 1 183 ? -0.727 -0.302 1.528 1.00 96.50 183 SER A C 1
ATOM 1393 O O . SER A 1 183 ? -1.710 -0.545 0.817 1.00 96.50 183 SER A O 1
ATOM 1395 N N . THR A 1 184 ? 0.464 0.008 1.020 1.00 95.62 184 THR A N 1
ATOM 1396 C CA . THR A 1 184 ? 0.775 0.015 -0.411 1.00 95.62 184 THR A CA 1
ATOM 1397 C C . THR A 1 184 ? 1.036 -1.389 -0.943 1.00 95.62 184 THR A C 1
ATOM 1399 O O . THR A 1 184 ? 1.441 -2.304 -0.226 1.00 95.62 184 THR A O 1
ATOM 1402 N N . TYR A 1 185 ? 0.763 -1.578 -2.230 1.00 96.31 185 TYR A N 1
ATOM 1403 C CA . TYR A 1 185 ? 0.941 -2.856 -2.905 1.00 96.31 185 TYR A CA 1
ATOM 1404 C C . TYR A 1 185 ? 1.378 -2.655 -4.348 1.00 96.31 185 TYR A C 1
ATOM 1406 O O . TYR A 1 185 ? 1.201 -1.586 -4.935 1.00 96.31 185 TYR A O 1
ATOM 1414 N N . ASP A 1 186 ? 1.935 -3.715 -4.929 1.00 96.44 186 ASP A N 1
ATOM 1415 C CA . ASP A 1 186 ? 2.188 -3.760 -6.359 1.00 96.44 186 ASP A CA 1
ATOM 1416 C C . ASP A 1 186 ? 0.863 -3.945 -7.105 1.00 96.44 186 ASP A C 1
ATOM 1418 O O . ASP A 1 186 ? 0.338 -5.049 -7.249 1.00 96.44 186 ASP A O 1
ATOM 1422 N N . TRP A 1 187 ? 0.299 -2.834 -7.561 1.00 95.06 187 TRP A N 1
ATOM 1423 C CA . TRP A 1 187 ? -0.992 -2.784 -8.241 1.00 95.06 187 TRP A CA 1
ATOM 1424 C C . TRP A 1 187 ? -1.010 -3.498 -9.601 1.00 95.06 187 TRP A C 1
ATOM 1426 O O . TRP A 1 187 ? -2.082 -3.608 -10.199 1.00 95.06 187 TRP A O 1
ATOM 1436 N N . ARG A 1 188 ? 0.137 -3.999 -10.084 1.00 95.31 188 ARG A N 1
ATOM 1437 C CA . ARG A 1 188 ? 0.227 -4.857 -11.274 1.00 95.31 188 ARG A CA 1
ATOM 1438 C C . ARG A 1 188 ? -0.212 -6.297 -10.983 1.00 95.31 188 ARG A C 1
ATOM 1440 O O . ARG A 1 188 ? -0.561 -7.020 -11.910 1.00 95.31 188 ARG A O 1
ATOM 1447 N N . LEU A 1 189 ? -0.185 -6.721 -9.716 1.00 96.06 189 LEU A N 1
ATOM 1448 C CA . LEU A 1 189 ? -0.335 -8.122 -9.322 1.00 96.06 189 LEU A CA 1
ATOM 1449 C C . LEU A 1 189 ? -1.746 -8.478 -8.852 1.00 96.06 189 LEU A C 1
ATOM 1451 O O . LEU A 1 189 ? -2.444 -7.696 -8.203 1.00 96.06 189 LEU A O 1
ATOM 1455 N N . ALA A 1 190 ? -2.126 -9.731 -9.096 1.00 94.81 190 ALA A N 1
ATOM 1456 C CA . ALA A 1 190 ? -3.323 -10.321 -8.515 1.00 94.81 190 ALA A CA 1
ATOM 1457 C C . ALA A 1 190 ? -3.157 -10.571 -6.994 1.00 94.81 190 ALA A C 1
ATOM 1459 O O . ALA A 1 190 ? -2.042 -10.818 -6.524 1.00 94.81 190 ALA A O 1
ATOM 1460 N N . PRO A 1 191 ? -4.256 -10.606 -6.209 1.00 95.94 191 PRO A N 1
ATOM 1461 C CA . PRO A 1 191 ? -4.223 -10.841 -4.759 1.00 95.94 191 PRO A CA 1
ATOM 1462 C C . PRO A 1 191 ? -3.401 -12.057 -4.309 1.00 95.94 191 PRO A C 1
ATOM 1464 O O . PRO A 1 191 ? -2.592 -11.965 -3.387 1.00 95.94 191 PRO A O 1
ATOM 1467 N N . ARG A 1 192 ? -3.559 -13.204 -4.979 1.00 95.19 192 ARG A N 1
ATOM 1468 C CA . ARG A 1 192 ? -2.806 -14.425 -4.650 1.00 95.19 192 ARG A CA 1
ATOM 1469 C C . ARG A 1 192 ? -1.295 -14.188 -4.735 1.00 95.19 192 ARG A C 1
ATOM 1471 O O . ARG A 1 192 ? -0.554 -14.572 -3.830 1.00 95.19 192 ARG A O 1
ATOM 1478 N N . THR A 1 193 ? -0.856 -13.522 -5.795 1.00 96.44 193 THR A N 1
ATOM 1479 C CA . THR A 1 193 ? 0.550 -13.214 -6.057 1.00 96.44 193 THR A CA 1
ATOM 1480 C C . THR A 1 193 ? 1.080 -12.164 -5.082 1.00 96.44 193 THR A C 1
ATOM 1482 O O . THR A 1 193 ? 2.177 -12.337 -4.555 1.00 96.44 193 THR A O 1
ATOM 1485 N N . LEU A 1 194 ? 0.279 -11.146 -4.736 1.00 97.12 194 LEU A N 1
ATOM 1486 C CA . LEU A 1 194 ? 0.609 -10.168 -3.687 1.00 97.12 194 LEU A CA 1
ATOM 1487 C C . LEU A 1 194 ? 0.951 -10.847 -2.354 1.00 97.12 194 LEU A C 1
ATOM 1489 O O . LEU A 1 194 ? 1.936 -10.492 -1.698 1.00 97.12 194 LEU A O 1
ATOM 1493 N N . GLN A 1 195 ? 0.177 -11.862 -1.965 1.00 96.94 195 GLN A N 1
ATOM 1494 C CA . GLN A 1 195 ? 0.472 -12.632 -0.759 1.00 96.94 195 GLN A CA 1
ATOM 1495 C C . GLN A 1 195 ? 1.691 -13.537 -0.926 1.00 96.94 195 GLN A C 1
ATOM 1497 O O . GLN A 1 195 ? 2.546 -13.577 -0.044 1.00 96.94 195 GLN A O 1
ATOM 1502 N N . LYS A 1 196 ? 1.792 -14.271 -2.038 1.00 96.00 196 LYS A N 1
ATOM 1503 C CA . LYS A 1 196 ? 2.905 -15.197 -2.297 1.00 96.00 196 LYS A CA 1
ATOM 1504 C C . LYS A 1 196 ? 4.251 -14.464 -2.297 1.00 96.00 196 LYS A C 1
ATOM 1506 O O . LYS A 1 196 ? 5.153 -14.885 -1.573 1.00 96.00 196 LYS A O 1
ATOM 1511 N N . ARG A 1 197 ? 4.343 -13.363 -3.051 1.00 93.06 197 ARG A N 1
ATOM 1512 C CA . ARG A 1 197 ? 5.574 -12.604 -3.324 1.00 93.06 197 ARG A CA 1
ATOM 1513 C C . ARG A 1 197 ? 5.952 -11.641 -2.204 1.00 93.06 197 ARG A C 1
ATOM 1515 O O . ARG A 1 197 ? 7.115 -11.570 -1.830 1.00 93.06 197 ARG A O 1
ATOM 1522 N N . SER A 1 198 ? 4.978 -10.900 -1.679 1.00 92.12 198 SER A N 1
ATOM 1523 C CA . SER A 1 198 ? 5.238 -9.764 -0.783 1.00 92.12 198 SER A CA 1
ATOM 1524 C C . SER A 1 198 ? 4.575 -9.903 0.584 1.00 92.12 198 SER A C 1
ATOM 1526 O O . SER A 1 198 ? 4.640 -8.971 1.378 1.00 92.12 198 SER A O 1
ATOM 1528 N N . LYS A 1 199 ? 3.919 -11.039 0.871 1.00 97.00 199 LYS A N 1
ATOM 1529 C CA . LYS A 1 199 ? 3.179 -11.273 2.127 1.00 97.00 199 LYS A CA 1
ATOM 1530 C C . LYS A 1 199 ? 2.201 -10.139 2.447 1.00 97.00 199 LYS A C 1
ATOM 1532 O O . LYS A 1 199 ? 1.974 -9.823 3.612 1.00 97.00 199 LYS A O 1
ATOM 1537 N N . TYR A 1 200 ? 1.645 -9.514 1.406 1.00 97.75 200 TYR A N 1
ATOM 1538 C CA . TYR A 1 200 ? 0.922 -8.251 1.517 1.00 97.75 200 TYR A CA 1
ATOM 1539 C C . TYR A 1 200 ? -0.199 -8.293 2.563 1.00 97.75 200 TYR A C 1
ATOM 1541 O O . TYR A 1 200 ? -0.253 -7.422 3.429 1.00 97.75 200 TYR A O 1
ATOM 1549 N N . PHE A 1 201 ? -1.061 -9.314 2.537 1.00 98.44 201 PHE A N 1
ATOM 1550 C CA . PHE A 1 201 ? -2.181 -9.397 3.476 1.00 98.44 201 PHE A CA 1
ATOM 1551 C C . PHE A 1 201 ? -1.709 -9.688 4.895 1.00 98.44 201 PHE A C 1
ATOM 1553 O O . PHE A 1 201 ? -2.207 -9.063 5.823 1.00 98.44 201 PHE A O 1
ATOM 1560 N N . THR A 1 202 ? -0.705 -10.553 5.066 1.00 98.38 202 THR A N 1
ATOM 1561 C CA . THR A 1 202 ? -0.098 -10.795 6.385 1.00 98.38 202 THR A CA 1
ATOM 1562 C C . THR A 1 202 ? 0.461 -9.502 6.985 1.00 98.38 202 THR A C 1
ATOM 1564 O O . THR A 1 202 ? 0.054 -9.126 8.079 1.00 98.38 202 THR A O 1
ATOM 1567 N N . ARG A 1 203 ? 1.289 -8.756 6.241 1.00 97.94 203 ARG A N 1
ATOM 1568 C CA . ARG A 1 203 ? 1.856 -7.476 6.710 1.00 97.94 203 ARG A CA 1
ATOM 1569 C C . ARG A 1 203 ? 0.789 -6.407 6.955 1.00 97.94 203 ARG A C 1
ATOM 1571 O O . ARG A 1 203 ? 0.913 -5.579 7.856 1.00 97.94 203 ARG A O 1
ATOM 1578 N N . THR A 1 204 ? -0.277 -6.416 6.156 1.00 98.31 204 THR A N 1
ATOM 1579 C CA . THR A 1 204 ? -1.404 -5.494 6.342 1.00 98.31 204 THR A CA 1
ATOM 1580 C C . THR A 1 204 ? -2.157 -5.805 7.634 1.00 98.31 204 THR A C 1
ATOM 1582 O O . THR A 1 204 ? -2.463 -4.885 8.386 1.00 98.31 204 THR A O 1
ATOM 1585 N N . MET A 1 205 ? -2.407 -7.083 7.938 1.00 98.56 205 MET A N 1
ATOM 1586 C CA . MET A 1 205 ? -2.999 -7.498 9.216 1.00 98.56 205 MET A CA 1
ATOM 1587 C C . MET A 1 205 ? -2.103 -7.124 10.402 1.00 98.56 205 MET A C 1
ATOM 1589 O O . MET A 1 205 ? -2.600 -6.574 11.377 1.00 98.56 205 MET A O 1
ATOM 1593 N N . GLU A 1 206 ? -0.789 -7.328 10.295 1.00 98.12 206 GLU A N 1
ATOM 1594 C CA . GLU A 1 206 ? 0.178 -6.903 11.320 1.00 98.12 206 GLU A CA 1
ATOM 1595 C C . GLU A 1 206 ? 0.150 -5.382 11.536 1.00 98.12 206 GLU A C 1
ATOM 1597 O O . GLU A 1 206 ? 0.208 -4.907 12.668 1.00 98.12 206 GLU A O 1
ATOM 1602 N N . SER A 1 207 ? -0.006 -4.603 10.462 1.00 97.44 207 SER A N 1
ATOM 1603 C CA . SER A 1 207 ? -0.150 -3.143 10.541 1.00 97.44 207 SER A CA 1
ATOM 1604 C C . SER A 1 207 ? -1.449 -2.726 11.236 1.00 97.44 207 SER A C 1
ATOM 1606 O O . SER A 1 207 ? -1.451 -1.772 12.011 1.00 97.44 207 SER A O 1
ATOM 1608 N N . ILE A 1 208 ? -2.544 -3.453 10.999 1.00 98.31 208 ILE A N 1
ATOM 1609 C CA . ILE A 1 208 ? -3.834 -3.244 11.671 1.00 98.31 208 ILE A CA 1
ATOM 1610 C C . ILE A 1 208 ? -3.717 -3.565 13.165 1.00 98.31 208 ILE A C 1
ATOM 1612 O O . ILE A 1 208 ? -4.134 -2.764 13.998 1.00 98.31 208 ILE A O 1
ATOM 1616 N N . GLU A 1 209 ? -3.112 -4.701 13.517 1.00 98.25 209 GLU A N 1
ATOM 1617 C CA . GLU A 1 209 ? -2.882 -5.086 14.913 1.00 98.25 209 GLU A CA 1
ATOM 1618 C C . GLU A 1 209 ? -1.982 -4.068 15.623 1.00 98.25 209 GLU A C 1
ATOM 1620 O O . GLU A 1 209 ? -2.282 -3.648 16.742 1.00 98.25 209 GLU A O 1
ATOM 1625 N N . LYS A 1 210 ? -0.920 -3.607 14.952 1.00 96.19 210 LYS A N 1
ATOM 1626 C CA . LYS A 1 210 ? -0.050 -2.542 15.455 1.00 96.19 210 LYS A CA 1
ATOM 1627 C C . LYS A 1 210 ? -0.846 -1.268 15.732 1.00 96.19 210 LYS A C 1
ATOM 1629 O O . LYS A 1 210 ? -0.797 -0.787 16.859 1.00 96.19 210 LYS A O 1
ATOM 1634 N N . LEU A 1 211 ? -1.597 -0.763 14.748 1.00 96.38 211 LEU A N 1
ATOM 1635 C CA . LEU A 1 211 ? -2.438 0.428 14.909 1.00 96.38 211 LEU A CA 1
ATOM 1636 C C . LEU A 1 211 ? -3.422 0.271 16.068 1.00 96.38 211 LEU A C 1
ATOM 1638 O O . LEU A 1 211 ? -3.563 1.193 16.863 1.00 96.38 211 LEU A O 1
ATOM 1642 N N . TYR A 1 212 ? -4.059 -0.890 16.199 1.00 96.75 212 TYR A N 1
ATOM 1643 C CA . TYR A 1 212 ? -4.975 -1.168 17.299 1.00 96.75 212 TYR A CA 1
ATOM 1644 C C . TYR A 1 212 ? -4.286 -1.019 18.660 1.00 96.75 212 TYR A C 1
ATOM 1646 O O . TYR A 1 212 ? -4.738 -0.247 19.507 1.00 96.75 212 TYR A O 1
ATOM 1654 N N . TYR A 1 213 ? -3.164 -1.712 18.877 1.00 95.69 213 TYR A N 1
ATOM 1655 C CA . TYR A 1 213 ? -2.500 -1.712 20.182 1.00 95.69 213 TYR A CA 1
ATOM 1656 C C . TYR A 1 213 ? -1.841 -0.371 20.516 1.00 95.69 213 TYR A C 1
ATOM 1658 O O . TYR A 1 213 ? -1.929 0.073 21.661 1.00 95.69 213 TYR A O 1
ATOM 1666 N N . THR A 1 214 ? -1.230 0.308 19.540 1.00 93.56 214 THR A N 1
ATOM 1667 C CA . THR A 1 214 ? -0.592 1.614 19.778 1.00 93.56 214 THR A CA 1
ATOM 1668 C C . THR A 1 214 ? -1.598 2.740 19.993 1.00 93.56 214 THR A C 1
ATOM 1670 O O . THR A 1 214 ? -1.226 3.779 20.524 1.00 93.56 214 THR A O 1
ATOM 1673 N N . ASN A 1 215 ? -2.866 2.536 19.625 1.00 94.12 215 ASN A N 1
ATOM 1674 C CA . ASN A 1 215 ? -3.947 3.504 19.815 1.00 94.12 215 ASN A CA 1
ATOM 1675 C C . ASN A 1 215 ? -4.929 3.047 20.898 1.00 94.12 215 ASN A C 1
ATOM 1677 O O . ASN A 1 215 ? -6.138 3.218 20.769 1.00 94.12 215 ASN A O 1
ATOM 1681 N N . GLY A 1 216 ? -4.418 2.428 21.967 1.00 93.31 216 GLY A N 1
ATOM 1682 C CA . GLY A 1 216 ? -5.225 2.117 23.148 1.00 93.31 216 GLY A CA 1
ATOM 1683 C C . GLY A 1 216 ? -6.281 1.038 22.917 1.00 93.31 216 GLY A C 1
ATOM 1684 O O . GLY A 1 216 ? -7.325 1.071 23.556 1.00 93.31 216 GLY A O 1
ATOM 1685 N N . SER A 1 217 ? -6.010 0.071 22.034 1.00 96.06 217 SER A N 1
ATOM 1686 C CA . SER A 1 217 ? -6.964 -0.977 21.645 1.00 96.06 217 SER A CA 1
ATOM 1687 C C . SER A 1 217 ? -8.197 -0.447 20.906 1.00 96.06 217 SER A C 1
ATOM 1689 O O . SER A 1 217 ? -9.301 -0.964 21.067 1.00 96.06 217 SER A O 1
ATOM 1691 N N . THR A 1 218 ? -7.999 0.584 20.085 1.00 95.50 218 THR A N 1
ATOM 1692 C CA . THR A 1 218 ? -9.061 1.179 19.268 1.00 95.50 218 THR A CA 1
ATOM 1693 C C . THR A 1 218 ? -9.134 0.493 17.897 1.00 95.50 218 THR A C 1
ATOM 1695 O O . THR A 1 218 ? -8.112 0.422 17.207 1.00 95.50 218 THR A O 1
ATOM 1698 N N . PRO A 1 219 ? -10.310 -0.003 17.463 1.00 96.94 219 PRO A N 1
ATOM 1699 C CA . PRO A 1 219 ? -10.475 -0.623 16.149 1.00 96.94 219 PRO A CA 1
ATOM 1700 C C . PRO A 1 219 ? -10.163 0.333 14.986 1.00 96.94 219 PRO A C 1
ATOM 1702 O O . PRO A 1 219 ? -10.428 1.534 15.046 1.00 96.94 219 PRO A O 1
ATOM 1705 N N . VAL A 1 220 ? -9.602 -0.215 13.909 1.00 97.75 220 VAL A N 1
ATOM 1706 C CA . VAL A 1 220 ? -9.045 0.532 12.774 1.00 97.75 220 VAL A CA 1
ATOM 1707 C C . VAL A 1 220 ? -10.101 0.791 11.702 1.00 97.75 220 VAL A C 1
ATOM 1709 O O . VAL A 1 220 ? -10.881 -0.091 11.336 1.00 97.75 220 VAL A O 1
ATOM 1712 N N . VAL A 1 221 ? -10.097 2.000 11.148 1.00 97.19 221 VAL A N 1
ATOM 1713 C CA . VAL A 1 221 ? -10.870 2.377 9.963 1.00 97.19 221 VAL A CA 1
ATOM 1714 C C . VAL A 1 221 ? -10.063 2.059 8.707 1.00 97.19 221 VAL A C 1
ATOM 1716 O O . VAL A 1 221 ? -8.970 2.590 8.505 1.00 97.19 221 VAL A O 1
ATOM 1719 N N . LEU A 1 222 ? -10.616 1.230 7.823 1.00 97.19 222 LEU A N 1
ATOM 1720 C CA . LEU A 1 222 ? -10.030 0.970 6.508 1.00 97.19 222 LEU A CA 1
ATOM 1721 C C . LEU A 1 222 ? -10.543 2.006 5.500 1.00 97.19 222 LEU A C 1
ATOM 1723 O O . LEU A 1 222 ? -11.702 1.946 5.078 1.00 97.19 222 LEU A O 1
ATOM 1727 N N . LEU A 1 223 ? -9.683 2.936 5.081 1.00 94.88 223 LEU A N 1
ATOM 1728 C CA . LEU A 1 223 ? -10.002 3.951 4.075 1.00 94.88 223 LEU A CA 1
ATOM 1729 C C . LEU A 1 223 ? -9.542 3.486 2.691 1.00 94.88 223 LEU A C 1
ATOM 1731 O O . LEU A 1 223 ? -8.353 3.515 2.373 1.00 94.88 223 LEU A O 1
ATOM 1735 N N . CYS A 1 224 ? -10.487 3.054 1.856 1.00 92.38 224 CYS A N 1
ATOM 1736 C CA . CYS A 1 224 ? -10.172 2.367 0.606 1.00 92.38 224 CYS A CA 1
ATOM 1737 C C . CYS A 1 224 ? -10.676 3.132 -0.621 1.00 92.38 224 CYS A C 1
ATOM 1739 O O . CYS A 1 2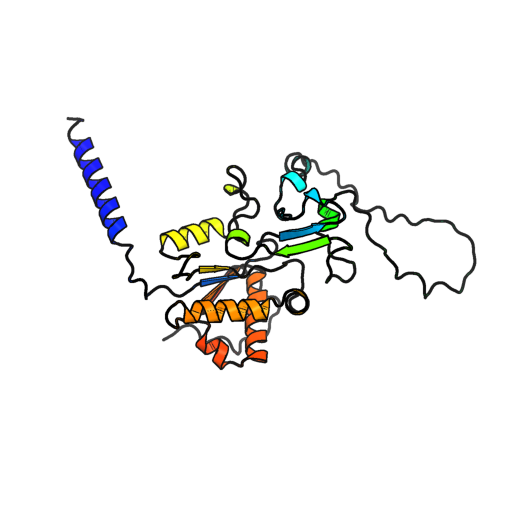24 ? -11.760 3.723 -0.616 1.00 92.38 224 CYS A O 1
ATOM 1741 N N . HIS A 1 225 ? -9.905 3.081 -1.710 1.00 88.38 225 HIS A N 1
ATOM 1742 C CA . HIS A 1 225 ? -10.242 3.765 -2.960 1.00 88.38 225 HIS A CA 1
ATOM 1743 C C . HIS A 1 225 ? -10.147 2.839 -4.178 1.00 88.38 225 HIS A C 1
ATOM 1745 O O . HIS A 1 225 ? -9.143 2.156 -4.368 1.00 88.38 225 HIS A O 1
ATOM 1751 N N . SER A 1 226 ? -11.168 2.844 -5.044 1.00 89.94 226 SER A N 1
ATOM 1752 C CA . SER A 1 226 ? -11.179 2.130 -6.334 1.00 89.94 226 SER A CA 1
ATOM 1753 C C . SER A 1 226 ? -10.764 0.649 -6.197 1.00 89.94 226 SER A C 1
ATOM 1755 O O . SER A 1 226 ? -11.386 -0.082 -5.423 1.00 89.94 226 SER A O 1
ATOM 1757 N N . LEU A 1 227 ? -9.721 0.183 -6.901 1.00 90.31 227 LEU A N 1
ATOM 1758 C CA . LEU A 1 227 ? -9.184 -1.183 -6.785 1.00 90.31 227 LEU A CA 1
ATOM 1759 C C . LEU A 1 227 ? -8.794 -1.551 -5.344 1.00 90.31 227 LEU A C 1
ATOM 1761 O O . LEU A 1 227 ? -8.998 -2.696 -4.943 1.00 90.31 227 LEU A O 1
ATOM 1765 N N . GLY A 1 228 ? -8.347 -0.581 -4.545 1.00 93.12 228 GLY A N 1
ATOM 1766 C CA . GLY A 1 228 ? -8.038 -0.760 -3.128 1.00 93.12 228 GLY A CA 1
ATOM 1767 C C . GLY A 1 228 ? -9.229 -1.260 -2.322 1.00 93.12 228 GLY A C 1
ATOM 1768 O O . GLY A 1 228 ? -9.060 -2.027 -1.382 1.00 93.12 228 GLY A O 1
ATOM 1769 N N . CYS A 1 229 ? -10.455 -0.939 -2.746 1.00 93.38 229 CYS A N 1
ATOM 1770 C CA . CYS A 1 229 ? -11.656 -1.500 -2.138 1.00 93.38 229 CYS A CA 1
ATOM 1771 C C . CYS A 1 229 ? -11.716 -3.022 -2.343 1.00 93.38 229 CYS A C 1
ATOM 1773 O O . CYS A 1 229 ? -11.951 -3.762 -1.393 1.00 93.38 229 CYS A O 1
ATOM 1775 N N . LYS A 1 230 ? -11.445 -3.518 -3.555 1.00 93.38 230 LYS A N 1
ATOM 1776 C CA . LYS A 1 230 ? -11.435 -4.966 -3.823 1.00 93.38 230 LYS A CA 1
ATOM 1777 C C . LYS A 1 230 ? -10.299 -5.674 -3.088 1.00 93.38 230 LYS A C 1
ATOM 1779 O O . LYS A 1 230 ? -10.505 -6.767 -2.574 1.00 93.38 230 LYS A O 1
ATOM 1784 N N . ILE A 1 231 ? -9.131 -5.037 -3.005 1.00 96.25 231 ILE A N 1
ATOM 1785 C CA . ILE A 1 231 ? -7.991 -5.548 -2.236 1.00 96.25 231 ILE A CA 1
ATOM 1786 C C . ILE A 1 231 ? -8.334 -5.648 -0.747 1.00 96.25 231 ILE A C 1
ATOM 1788 O O . ILE A 1 231 ? -8.079 -6.679 -0.136 1.00 96.25 231 ILE A O 1
ATOM 1792 N N . ALA A 1 232 ? -8.987 -4.637 -0.179 1.00 96.12 232 ALA A N 1
ATOM 1793 C CA . ALA A 1 232 ? -9.463 -4.669 1.199 1.00 96.12 232 ALA A CA 1
ATOM 1794 C C . ALA A 1 232 ? -10.556 -5.727 1.426 1.00 96.12 232 ALA A C 1
ATOM 1796 O O . ALA A 1 232 ? -10.550 -6.418 2.438 1.00 96.12 232 ALA A O 1
ATOM 1797 N N . HIS A 1 233 ? -11.468 -5.921 0.470 1.00 95.12 233 HIS A N 1
ATOM 1798 C CA . HIS A 1 233 ? -12.444 -7.009 0.548 1.00 95.12 233 HIS A CA 1
ATOM 1799 C C . HIS A 1 233 ? -11.755 -8.383 0.544 1.00 95.12 233 HIS A C 1
ATOM 1801 O O . HIS A 1 233 ? -12.109 -9.261 1.329 1.00 95.12 233 HIS A O 1
ATOM 1807 N N . TYR A 1 234 ? -10.730 -8.561 -0.295 1.00 97.00 234 TYR A N 1
ATOM 1808 C CA . TYR A 1 234 ? -9.910 -9.770 -0.283 1.00 97.00 234 TYR A CA 1
ATOM 1809 C C . TYR A 1 234 ? -9.168 -9.933 1.051 1.00 97.00 234 TYR A C 1
ATOM 1811 O O . TYR A 1 234 ? -9.160 -11.027 1.603 1.00 97.00 234 TYR A O 1
ATOM 1819 N N . LEU A 1 235 ? -8.598 -8.855 1.602 1.00 98.06 235 LEU A N 1
ATOM 1820 C CA . LEU A 1 235 ? -7.950 -8.843 2.918 1.00 98.06 235 LEU A CA 1
ATOM 1821 C C . LEU A 1 235 ? -8.898 -9.330 4.019 1.00 98.06 235 LEU A C 1
ATOM 1823 O O . LEU A 1 235 ? -8.493 -10.157 4.828 1.00 98.06 235 LEU A O 1
ATOM 1827 N N . LEU A 1 236 ? -10.146 -8.851 4.049 1.00 97.44 236 LEU A N 1
ATOM 1828 C CA . LEU A 1 236 ? -11.127 -9.271 5.055 1.00 97.44 236 LEU A CA 1
ATOM 1829 C C . LEU A 1 236 ? -11.470 -10.761 4.925 1.00 97.44 236 LEU A C 1
ATOM 1831 O O . LEU A 1 236 ? -11.491 -11.463 5.929 1.00 97.44 236 LEU A O 1
ATOM 1835 N N . ASN A 1 237 ? -11.653 -11.276 3.704 1.00 97.56 237 ASN A N 1
ATOM 1836 C CA . ASN A 1 237 ? -11.850 -12.716 3.487 1.00 97.56 237 ASN A CA 1
ATOM 1837 C C . ASN A 1 237 ? -10.605 -13.534 3.869 1.00 97.56 237 ASN A C 1
ATOM 1839 O O . ASN A 1 237 ? -10.717 -14.605 4.457 1.00 97.56 237 ASN A O 1
ATOM 1843 N N . TYR A 1 238 ? -9.410 -13.019 3.577 1.00 98.00 238 TYR A N 1
ATOM 1844 C CA . TYR A 1 238 ? -8.151 -13.642 3.973 1.00 98.00 238 TYR A CA 1
ATOM 1845 C C . TYR A 1 238 ? -7.993 -13.684 5.501 1.00 98.00 238 TYR A C 1
ATOM 1847 O O . TYR A 1 238 ? -7.580 -14.702 6.052 1.00 98.00 238 TYR A O 1
ATOM 1855 N N . ALA A 1 239 ? -8.356 -12.607 6.201 1.00 98.06 239 ALA A N 1
ATOM 1856 C CA . ALA A 1 239 ? -8.359 -12.558 7.659 1.00 98.06 239 ALA A CA 1
ATOM 1857 C C . ALA A 1 239 ? -9.411 -13.505 8.256 1.00 98.06 239 ALA A C 1
ATOM 1859 O O . ALA A 1 239 ? -9.110 -14.207 9.219 1.00 98.06 239 ALA A O 1
ATOM 1860 N N . LEU A 1 240 ? -10.602 -13.580 7.653 1.00 97.56 240 LEU A N 1
ATOM 1861 C CA . LEU A 1 240 ? -11.646 -14.530 8.036 1.00 97.56 240 LEU A CA 1
ATOM 1862 C C . LEU A 1 240 ? -11.145 -15.979 7.939 1.00 97.56 240 LEU A C 1
ATOM 1864 O O . LEU A 1 240 ? -11.297 -16.730 8.897 1.00 97.56 240 LEU A O 1
ATOM 1868 N N . ASP A 1 241 ? -10.484 -16.345 6.838 1.00 97.81 241 ASP A N 1
ATOM 1869 C CA . ASP A 1 241 ? -9.882 -17.674 6.649 1.00 97.81 241 ASP A CA 1
ATOM 1870 C C . ASP A 1 241 ? -8.755 -17.960 7.660 1.00 97.81 241 ASP A C 1
ATOM 1872 O O . ASP A 1 241 ? -8.670 -19.049 8.225 1.00 97.81 241 ASP A O 1
ATOM 1876 N N . LYS A 1 242 ? -7.879 -16.981 7.920 1.00 98.00 242 LYS A N 1
ATOM 1877 C CA . LYS A 1 242 ? -6.665 -17.193 8.730 1.00 98.00 242 LYS A CA 1
ATOM 1878 C C . LYS A 1 242 ? -6.855 -17.024 10.234 1.00 98.00 242 LYS A C 1
ATOM 1880 O O . LYS A 1 242 ? -6.063 -17.574 11.001 1.00 98.00 242 LYS A O 1
ATOM 1885 N N . LYS A 1 243 ? -7.822 -16.214 10.662 1.00 97.94 243 LYS A N 1
ATOM 1886 C CA . LYS A 1 243 ? -8.008 -15.798 12.064 1.00 97.94 243 LYS A CA 1
ATOM 1887 C C . LYS A 1 243 ? -9.466 -15.846 12.533 1.00 97.94 243 LYS A C 1
ATOM 1889 O O . LYS A 1 243 ? -9.705 -15.714 13.732 1.00 97.94 243 LYS A O 1
ATOM 1894 N N . GLY A 1 244 ? -10.426 -16.057 11.633 1.00 97.69 244 GLY A N 1
ATOM 1895 C CA . GLY A 1 244 ? -11.849 -16.108 11.957 1.00 97.69 244 GLY A CA 1
ATOM 1896 C C . GLY A 1 244 ? -12.498 -14.733 12.131 1.00 97.69 244 GLY A C 1
ATOM 1897 O O . GLY A 1 244 ? -11.838 -13.693 12.182 1.00 97.69 244 GLY A O 1
ATOM 1898 N N . GLN A 1 245 ? -13.828 -14.740 12.254 1.00 97.69 245 GLN A N 1
ATOM 1899 C CA . GLN A 1 245 ? -14.647 -13.527 12.361 1.00 97.69 245 GLN A CA 1
ATOM 1900 C C . GLN A 1 245 ? -14.270 -12.665 13.575 1.00 97.69 245 GLN A C 1
ATOM 1902 O O . GLN A 1 245 ? -14.230 -11.443 13.470 1.00 97.69 245 GLN A O 1
ATOM 1907 N N . GLY A 1 246 ? -13.890 -13.295 14.693 1.00 98.06 246 GLY A N 1
ATOM 1908 C CA . GLY A 1 246 ? -13.498 -12.584 15.913 1.00 98.06 246 GLY A CA 1
ATOM 1909 C C . GLY A 1 246 ? -12.280 -11.669 15.740 1.00 98.06 246 GLY A C 1
ATOM 1910 O O . GLY A 1 246 ? -12.139 -10.703 16.484 1.00 98.06 246 GLY A O 1
ATOM 1911 N N . TRP A 1 247 ? -11.416 -11.919 14.747 1.00 98.38 247 TRP A N 1
ATOM 1912 C CA . TRP A 1 247 ? -10.344 -10.982 14.407 1.00 98.38 247 TRP A CA 1
ATOM 1913 C C . TRP A 1 247 ? -10.908 -9.715 13.757 1.00 98.38 247 TRP A C 1
ATOM 1915 O O . TRP A 1 247 ? -10.556 -8.609 14.155 1.00 98.38 247 TRP A O 1
ATOM 1925 N N . ILE A 1 248 ? -11.825 -9.861 12.800 1.00 97.94 248 ILE A N 1
ATOM 1926 C CA . ILE A 1 248 ? -12.437 -8.721 12.106 1.00 97.94 248 ILE A CA 1
ATOM 1927 C C . ILE A 1 248 ? -13.211 -7.861 13.107 1.00 97.94 248 ILE A C 1
ATOM 1929 O O . ILE A 1 248 ? -12.981 -6.657 13.166 1.00 97.94 248 ILE A O 1
ATOM 1933 N N . ASP A 1 249 ? -14.041 -8.492 13.938 1.00 97.56 249 ASP A N 1
ATOM 1934 C CA . ASP A 1 249 ? -14.868 -7.804 14.936 1.00 97.56 249 ASP A CA 1
ATOM 1935 C C . ASP A 1 249 ? -14.024 -7.047 15.973 1.00 97.56 249 ASP A C 1
ATOM 1937 O O . ASP A 1 249 ? -14.438 -6.006 16.479 1.00 97.56 249 ASP A O 1
ATOM 1941 N N . LYS A 1 250 ? -12.828 -7.558 16.289 1.00 98.00 250 LYS A N 1
ATOM 1942 C CA . LYS A 1 250 ? -11.909 -6.927 17.240 1.00 98.00 250 LYS A CA 1
ATOM 1943 C C . LYS A 1 250 ? -11.140 -5.760 16.626 1.00 98.00 250 LYS A C 1
ATOM 1945 O O . LYS A 1 250 ? -10.963 -4.735 17.278 1.00 98.00 250 LYS A O 1
ATOM 1950 N N . TYR A 1 251 ? -10.619 -5.933 15.414 1.00 98.25 251 TYR A N 1
ATOM 1951 C CA . TYR A 1 251 ? -9.609 -5.029 14.864 1.00 98.25 251 TYR A CA 1
ATOM 1952 C C . TYR A 1 251 ? -10.153 -4.007 13.866 1.00 98.25 251 TYR A C 1
ATOM 1954 O O . TYR A 1 251 ? -9.482 -3.004 13.627 1.00 98.25 251 TYR A O 1
ATOM 1962 N N . ILE A 1 252 ? -11.334 -4.222 13.284 1.00 97.94 252 ILE A N 1
ATOM 1963 C CA . ILE A 1 252 ? -11.887 -3.367 12.227 1.00 97.94 252 ILE A CA 1
ATOM 1964 C C . ILE A 1 252 ? -13.102 -2.608 12.757 1.00 97.94 252 ILE A C 1
ATOM 1966 O O . ILE A 1 252 ? -14.120 -3.205 13.086 1.00 97.94 252 ILE A O 1
ATOM 1970 N N . HIS A 1 253 ? -13.021 -1.276 12.786 1.00 95.50 253 HIS A N 1
ATOM 1971 C CA . HIS A 1 253 ? -14.161 -0.427 13.139 1.00 95.50 253 HIS A CA 1
ATOM 1972 C C . HIS A 1 253 ? -15.161 -0.334 11.982 1.00 95.50 253 HIS A C 1
ATOM 1974 O O . HIS A 1 253 ? -16.365 -0.521 12.130 1.00 95.50 253 HIS A O 1
ATOM 1980 N N . THR A 1 254 ? -14.655 0.044 10.808 1.00 91.50 254 THR A N 1
ATOM 1981 C CA . THR A 1 254 ? -15.452 0.214 9.595 1.00 91.50 254 THR A CA 1
ATOM 1982 C C . THR A 1 254 ? -14.558 0.150 8.366 1.00 91.50 254 THR A C 1
ATOM 1984 O O . THR A 1 254 ? -13.341 0.341 8.435 1.00 91.50 254 THR A O 1
ATOM 1987 N N . TYR A 1 255 ? -15.183 -0.102 7.225 1.00 83.12 255 TYR A N 1
ATOM 1988 C CA . TYR A 1 255 ? -14.542 -0.179 5.925 1.00 83.12 255 TYR A CA 1
ATOM 1989 C C . TYR A 1 255 ? -15.242 0.797 4.973 1.00 83.12 255 TYR A C 1
ATOM 1991 O O . TYR A 1 255 ? -16.380 0.581 4.553 1.00 83.12 255 TYR A O 1
ATOM 1999 N N . MET A 1 256 ? -14.564 1.910 4.674 1.00 76.81 256 MET A N 1
ATOM 2000 C CA . MET A 1 256 ? -15.093 2.999 3.852 1.00 76.81 256 MET A CA 1
ATOM 2001 C C . MET A 1 256 ? -14.717 2.794 2.385 1.00 76.81 256 MET A C 1
ATOM 2003 O O . MET A 1 256 ? -13.539 2.753 2.026 1.00 76.81 256 MET A O 1
ATOM 2007 N N . VAL A 1 257 ? -15.737 2.698 1.531 1.00 70.69 257 VAL A N 1
ATOM 2008 C CA . VAL A 1 257 ? -15.600 2.414 0.098 1.00 70.69 257 VAL A CA 1
ATOM 2009 C C . VAL A 1 257 ? -15.855 3.674 -0.714 1.00 70.69 257 VAL A C 1
ATOM 2011 O O . VAL A 1 257 ? -16.968 4.200 -0.711 1.00 70.69 257 VAL A O 1
ATOM 2014 N N . ARG A 1 258 ? -14.867 4.113 -1.500 1.00 60.88 258 ARG A N 1
ATOM 2015 C CA . ARG A 1 258 ? -15.074 5.138 -2.534 1.00 60.88 258 ARG A CA 1
ATOM 2016 C C . ARG A 1 258 ? -14.713 4.591 -3.916 1.00 60.88 258 ARG A C 1
ATOM 2018 O O . ARG A 1 258 ? -13.605 4.108 -4.134 1.00 60.88 258 ARG A O 1
ATOM 2025 N N . ALA A 1 259 ? -15.657 4.699 -4.856 1.00 53.78 259 ALA A N 1
ATOM 2026 C CA . ALA A 1 259 ? -15.503 4.360 -6.278 1.00 53.78 259 ALA A CA 1
ATOM 2027 C C . ALA A 1 259 ? -15.252 2.872 -6.627 1.00 53.78 259 ALA A C 1
ATOM 2029 O O . ALA A 1 259 ? -14.645 2.566 -7.654 1.00 53.78 259 ALA A O 1
ATOM 2030 N N . ALA A 1 260 ? -15.753 1.919 -5.836 1.00 50.06 260 ALA A N 1
ATOM 2031 C CA . ALA A 1 260 ? -15.798 0.522 -6.270 1.00 50.06 260 ALA A CA 1
ATOM 2032 C C . ALA A 1 260 ? -16.945 0.315 -7.279 1.00 50.06 260 ALA A C 1
ATOM 2034 O O . ALA A 1 260 ? -18.116 0.334 -6.903 1.00 50.06 260 ALA A O 1
ATOM 2035 N N . LYS A 1 261 ? -16.640 0.067 -8.562 1.00 45.56 261 LYS A N 1
ATOM 2036 C CA . LYS A 1 261 ? -17.630 -0.561 -9.457 1.00 45.56 261 LYS A CA 1
ATOM 2037 C C . LYS A 1 261 ? -17.894 -1.974 -8.923 1.00 45.56 261 LYS A C 1
ATOM 2039 O O . LYS A 1 261 ? -16.994 -2.817 -8.984 1.00 45.56 261 LYS A O 1
ATOM 2044 N N . ARG A 1 262 ? -19.102 -2.225 -8.394 1.00 39.59 262 ARG A N 1
ATOM 2045 C CA . ARG A 1 262 ? -19.615 -3.584 -8.148 1.00 39.59 262 ARG A CA 1
ATOM 2046 C C . ARG A 1 262 ? -19.502 -4.349 -9.468 1.00 39.59 262 ARG A C 1
ATOM 2048 O O . ARG A 1 262 ? -20.161 -3.997 -10.440 1.00 39.59 262 ARG A O 1
ATOM 2055 N N . LEU A 1 263 ? -18.629 -5.346 -9.516 1.00 40.81 263 LEU A N 1
ATOM 2056 C CA . LEU A 1 263 ? -18.659 -6.359 -10.561 1.00 40.81 263 LEU A CA 1
ATOM 2057 C C . LEU A 1 263 ? -19.435 -7.533 -9.966 1.00 40.81 263 LEU A C 1
ATOM 2059 O O . LEU A 1 263 ? -19.010 -8.083 -8.956 1.00 40.81 263 LEU A O 1
ATOM 2063 N N . TYR A 1 264 ? -20.560 -7.842 -10.612 1.00 35.06 264 TYR A N 1
ATOM 2064 C CA . TYR A 1 264 ? -21.518 -8.921 -10.355 1.00 35.06 264 TYR A CA 1
ATOM 2065 C C . TYR A 1 264 ? -22.636 -8.658 -9.332 1.00 35.06 264 TYR A C 1
ATOM 2067 O O . TYR A 1 264 ? -22.434 -8.275 -8.182 1.00 35.06 264 TYR A O 1
ATOM 2075 N N . HIS A 1 265 ? -23.851 -8.867 -9.843 1.00 34.38 265 HIS A N 1
ATOM 2076 C CA . HIS A 1 265 ? -25.123 -8.993 -9.150 1.00 34.38 265 HIS A CA 1
ATOM 2077 C C . HIS A 1 265 ? -25.095 -10.342 -8.412 1.00 34.38 265 HIS A C 1
ATOM 2079 O O . HIS A 1 265 ? -25.407 -11.372 -8.997 1.00 34.38 265 HIS A O 1
ATOM 2085 N N . PHE A 1 266 ? -24.609 -10.343 -7.171 1.00 31.14 266 PHE A N 1
ATOM 2086 C CA . PHE A 1 266 ? -24.751 -11.467 -6.246 1.00 31.14 266 PHE A CA 1
ATOM 2087 C C . PHE A 1 266 ? -25.644 -10.993 -5.098 1.00 31.14 266 PHE A C 1
ATOM 2089 O O . PHE A 1 266 ? -25.458 -9.885 -4.587 1.00 31.14 266 PHE A O 1
ATOM 2096 N N . GLU A 1 267 ? -26.663 -11.791 -4.802 1.00 31.75 267 GLU A N 1
ATOM 2097 C CA . GLU A 1 267 ? -27.833 -11.458 -3.991 1.00 31.75 267 GLU A CA 1
ATOM 2098 C C . GLU A 1 267 ? -27.521 -10.857 -2.611 1.00 31.75 267 GLU A C 1
ATOM 2100 O O . GLU A 1 267 ? -26.537 -11.169 -1.940 1.00 31.75 267 GLU A O 1
ATOM 2105 N N . GLU A 1 268 ? -28.416 -9.960 -2.196 1.00 36.88 268 GLU A N 1
ATOM 2106 C CA . GLU A 1 268 ? -28.329 -9.067 -1.042 1.00 36.88 268 GLU A CA 1
ATOM 2107 C C . GLU A 1 268 ? -28.605 -9.722 0.321 1.00 36.88 268 GLU A C 1
ATOM 2109 O O . GLU A 1 268 ? -29.381 -9.205 1.130 1.00 36.88 268 GLU A O 1
ATOM 2114 N N . HIS A 1 269 ? -27.914 -10.800 0.665 1.00 33.56 269 HIS A N 1
ATOM 2115 C CA . HIS A 1 269 ? -27.987 -11.329 2.025 1.00 33.56 269 HIS A CA 1
ATOM 2116 C C . HIS A 1 269 ? -26.572 -11.497 2.560 1.00 33.56 269 HIS A C 1
ATOM 2118 O O . HIS A 1 269 ? -25.915 -12.453 2.198 1.00 33.56 269 HIS A O 1
ATOM 2124 N N . HIS A 1 270 ? -26.085 -10.509 3.332 1.00 37.84 270 HIS A N 1
ATOM 2125 C CA . HIS A 1 270 ? -25.127 -10.649 4.457 1.00 37.84 270 HIS A CA 1
ATOM 2126 C C . HIS A 1 270 ? -24.374 -9.361 4.862 1.00 37.84 270 HIS A C 1
ATOM 2128 O O . HIS A 1 270 ? -23.518 -9.416 5.737 1.00 37.84 270 HIS A O 1
ATOM 2134 N N . CYS A 1 271 ? -24.724 -8.172 4.351 1.00 34.97 271 CYS A N 1
ATOM 2135 C CA . CYS A 1 271 ? -24.098 -6.921 4.819 1.00 34.97 271 CYS A CA 1
ATOM 2136 C C . CYS A 1 271 ? -25.119 -5.816 5.155 1.00 34.97 271 CYS A C 1
ATOM 2138 O O . CYS A 1 271 ? -25.134 -4.753 4.543 1.00 34.97 271 CYS A O 1
ATOM 2140 N N . ARG A 1 272 ? -26.011 -6.078 6.124 1.00 32.25 272 ARG A N 1
ATOM 2141 C CA . ARG A 1 272 ? -26.954 -5.083 6.692 1.00 32.25 272 ARG A CA 1
ATOM 2142 C C . ARG A 1 272 ? -26.874 -4.959 8.225 1.00 32.25 272 ARG A C 1
ATOM 2144 O O . ARG A 1 272 ? -27.888 -4.740 8.874 1.00 32.25 272 ARG A O 1
ATOM 2151 N N . ARG A 1 273 ? -25.690 -5.090 8.835 1.00 35.81 273 ARG A N 1
ATOM 2152 C CA . ARG A 1 273 ? -25.534 -4.845 10.290 1.00 35.81 273 ARG A CA 1
ATOM 2153 C C . ARG A 1 273 ? -24.528 -3.771 10.706 1.00 35.81 273 ARG A C 1
ATOM 2155 O O . ARG A 1 273 ? -24.365 -3.554 11.894 1.00 35.81 273 ARG A O 1
ATOM 2162 N N . PHE A 1 274 ? -23.942 -3.023 9.774 1.00 43.34 274 PHE A N 1
ATOM 2163 C CA . PHE A 1 274 ? -23.027 -1.923 10.105 1.00 43.34 274 PHE A CA 1
ATOM 2164 C C . PHE A 1 274 ? -23.632 -0.567 9.751 1.00 43.34 274 PHE A C 1
ATOM 2166 O O . PHE A 1 274 ? -23.247 0.058 8.773 1.00 43.34 274 PHE A O 1
ATOM 2173 N N . CYS A 1 275 ? -24.651 -0.182 10.513 1.00 30.61 275 CYS A N 1
ATOM 2174 C CA . CYS A 1 275 ? -25.112 1.187 10.752 1.00 30.61 275 CYS A CA 1
ATOM 2175 C C . CYS A 1 275 ? -26.394 1.038 11.570 1.00 30.61 275 CYS A C 1
ATOM 2177 O O . CYS A 1 275 ? -27.440 0.821 10.969 1.00 30.61 275 CYS A O 1
ATOM 2179 N N . HIS A 1 276 ? -26.281 1.065 12.898 1.00 27.72 276 HIS A N 1
ATOM 2180 C CA . HIS A 1 276 ? -27.270 1.483 13.908 1.00 27.72 276 HIS A CA 1
ATOM 2181 C C . HIS A 1 276 ? -26.953 0.767 15.222 1.00 27.72 276 HIS A C 1
ATOM 2183 O O . HIS A 1 276 ? -27.414 -0.352 15.440 1.00 27.72 276 HIS A O 1
ATOM 2189 N N . SER A 1 277 ? -26.171 1.446 16.060 1.00 31.33 277 SER A N 1
ATOM 2190 C CA . SER A 1 277 ? -26.259 1.475 17.528 1.00 31.33 277 SER A CA 1
ATOM 2191 C C . SER A 1 277 ? -25.095 2.301 18.051 1.00 31.33 277 SER A C 1
ATOM 2193 O O . SER A 1 277 ? -23.950 1.863 17.802 1.00 31.33 277 SER A O 1
#

Secondary structure (DSSP, 8-state):
--HHHHHHHHHHHHHHHHHHHHH----TTSPPPEEEE--TT-S-EEEEEESS-GGGTT-EEET-HHHHTTHHHHS-------S-------------S--SSSS-S------S-HHHHHHSPPTTSSSPPTTEEEEEPPTTHHHHBSS-STTTGGGSBSSHHHHHHHHHTT---SGGG--EEE----TTS-HHHHHHHH-HHHHHHHHHHHHHHHTTTPPEEEEEETHHHHHHHHHHHHHHHHH-HHHHHHHEEEEEEES----S---S-S---SS--

Foldseek 3Di:
DPVPVVVVVVVVVVVVVVVVVVVLPDPLQPDFFAEEQFAFLQFWKAWCWAPPCRVRHRHTLFPPVVLVPCVCVPDDPDPDDPPDDPPPPPDDDDDPDDPPPPPPPDPDGPDPRPSCLQLDDDPVLQHTHPGTDMWTDFKPNGRQFRHDDPPRRVVGGGCVVVVVVVVVSPADCDDLQHRYIYQDGSSSDDLVSRCVPPVSLVVVLVVLVVNCVSSPNRAYEYHYEENSLVSVVVSQVVCCVVPNPVSCVRHHPYYDYDHYDDDDDDDDPDPDDPDDD

pLDDT: mean 73.05, std 24.9, range [27.72, 98.56]

Sequence (277 aa):
MVLSLASSLTSSLATSKAASRNASKGKQGDLLPILIIPGLMSSGLEIEESKIKPEWEGERLWLNLASIGISAMYFGKAQFRKPYDIIDSDDESDSEEEEEEVAEEHRQANFKSAWLKHIVLSPDKESDPPGVKIRPIDGLEGVAYLAPGALTSQLTYVFGPVIDILKEAGYNSEGGNTNLMASTYDWRLAPRTLQKRSKYFTRTMESIEKLYYTNGSTPVVLLCHSLGCKIAHYLLNYALDKKGQGWIDKYIHTYMVRAAKRLYHFEEHHCRRFCHS